Protein AF-X1KG49-F1 (afdb_monomer_lite)

pLDDT: mean 86.68, std 8.54, range [55.97, 97.0]

Organism: NCBI:txid412755

Secondary structure (DSSP, 8-state):
--HHHHHHHHHGGGHHHHT--HHHHHHHHHS---HHHHHHHHHHHHHHHHHHTT-GGGHHHHHHHHHHHHHTTTT-TT---HHHHHHHHHHHHHHHIIIIITTT---THHHHHHHHHHHHTTTTHHHHHHHHHTHHHHHHHHHHHHHTT--TTTSPPP------TTTTB-TTS-BHHHHHHHHHHT-

Sequence (187 aa):
MDINKTLLRKTEGYLYKYGLDQVKIKDFLTNSIPFLKRQKKAINIIDKIMKKHRKSEILPFLAELARVEHGIRELEPWVRDHVVHALLSFLLGIYIKEKFLSYKYNTYNYIFQWKIAGLLHDVGYPIEISKDISKPFTRKINEIKKNLGFSSKDIPDIYCRIIIPALYSLTNNINSFDLIQKRLDEW

Foldseek 3Di:
DQPLVVLLVLLVVPQVVLQADSVLSCCLSPDDDPPVVSLVSLLVRLCSSCVVVVNNVCSVLSVVLQVLLVVCCVVPVPRDNVSNVLSVQLSVVSNCCVPPPCVPDVDSVVSVVSSCCSRCVCSCVVVVVVQVVCVVVLVVVVVVCVVVVDDCVRPNRDGDDDDDPCPLQDPVRHGVVVVVVVVVVVD

Structure (mmCIF, N/CA/C/O backbone):
data_AF-X1KG49-F1
#
_entry.id   AF-X1KG49-F1
#
loop_
_atom_site.group_PDB
_atom_site.id
_atom_site.type_symbol
_atom_site.label_atom_id
_atom_site.label_alt_id
_atom_site.label_comp_id
_atom_site.label_asym_id
_atom_site.label_entity_id
_atom_site.label_seq_id
_atom_site.pdbx_PDB_ins_code
_atom_site.Cartn_x
_atom_site.Cartn_y
_atom_site.Cartn_z
_atom_site.occupancy
_atom_site.B_iso_or_equiv
_atom_site.auth_seq_id
_atom_site.auth_comp_id
_atom_site.auth_asym_id
_atom_site.auth_atom_id
_atom_site.pdbx_PDB_model_num
ATOM 1 N N . MET A 1 1 ? 13.747 5.508 22.227 1.00 67.56 1 MET A N 1
ATOM 2 C CA . MET A 1 1 ? 12.270 5.590 22.310 1.00 67.56 1 MET A CA 1
ATOM 3 C C . MET A 1 1 ? 11.690 4.635 21.280 1.00 67.56 1 MET A C 1
ATOM 5 O O . MET A 1 1 ? 12.110 4.695 20.136 1.00 67.56 1 MET A O 1
ATOM 9 N N . ASP A 1 2 ? 10.793 3.734 21.675 1.00 88.94 2 ASP A N 1
ATOM 10 C CA . ASP A 1 2 ? 10.176 2.762 20.760 1.00 88.94 2 ASP A CA 1
ATOM 11 C C . ASP A 1 2 ? 8.923 3.386 20.122 1.00 88.94 2 ASP A C 1
ATOM 13 O O . ASP A 1 2 ? 7.956 3.727 20.820 1.00 88.94 2 ASP A O 1
ATOM 17 N N . ILE A 1 3 ? 8.963 3.588 18.802 1.00 88.38 3 ILE A N 1
ATOM 18 C CA . ILE A 1 3 ? 7.879 4.230 18.051 1.00 88.38 3 ILE A CA 1
ATOM 19 C C . ILE A 1 3 ? 6.589 3.403 18.087 1.00 88.38 3 ILE A C 1
ATOM 21 O O . ILE A 1 3 ? 5.513 3.974 18.245 1.00 88.38 3 ILE A O 1
ATOM 25 N N . ASN A 1 4 ? 6.680 2.072 18.055 1.00 89.44 4 ASN A N 1
ATOM 26 C CA . ASN A 1 4 ? 5.516 1.188 18.057 1.00 89.44 4 ASN A CA 1
ATOM 27 C C . ASN A 1 4 ? 4.806 1.227 19.411 1.00 89.44 4 ASN A C 1
ATOM 29 O O . ASN A 1 4 ? 3.583 1.365 19.471 1.00 89.44 4 ASN A O 1
ATOM 33 N N . LYS A 1 5 ? 5.570 1.196 20.512 1.00 91.56 5 LYS A N 1
ATOM 34 C CA . LYS A 1 5 ? 5.015 1.380 21.867 1.00 91.56 5 LYS A CA 1
ATOM 35 C C . LYS A 1 5 ? 4.387 2.761 22.040 1.00 91.56 5 LYS A C 1
ATOM 37 O O . LYS A 1 5 ? 3.346 2.895 22.684 1.00 91.56 5 LYS A O 1
ATOM 42 N N . THR A 1 6 ? 5.009 3.788 21.463 1.00 91.62 6 THR A N 1
ATOM 43 C CA . THR A 1 6 ? 4.495 5.162 21.517 1.00 91.62 6 THR A CA 1
ATOM 44 C C . THR A 1 6 ? 3.174 5.285 20.765 1.00 91.62 6 THR A C 1
ATOM 46 O O . THR A 1 6 ? 2.211 5.794 21.341 1.00 91.62 6 THR A O 1
ATOM 49 N N . LEU A 1 7 ? 3.107 4.768 19.534 1.00 90.81 7 LEU A N 1
ATOM 50 C CA . LEU A 1 7 ? 1.887 4.729 18.731 1.00 90.81 7 LEU A CA 1
ATOM 51 C C . LEU A 1 7 ? 0.779 3.972 19.449 1.00 90.81 7 LEU A C 1
ATOM 53 O O . LEU A 1 7 ? -0.306 4.526 19.606 1.00 90.81 7 LEU A O 1
ATOM 57 N N . LEU A 1 8 ? 1.055 2.766 19.955 1.00 92.50 8 LEU A N 1
ATOM 58 C CA . LEU A 1 8 ? 0.065 1.967 20.675 1.00 92.50 8 LEU A CA 1
ATOM 59 C C . LEU A 1 8 ? -0.525 2.756 21.849 1.00 92.50 8 LEU A C 1
ATOM 61 O O . LEU A 1 8 ? -1.718 3.039 21.857 1.00 92.50 8 LEU A O 1
ATOM 65 N N . ARG A 1 9 ? 0.319 3.214 22.781 1.00 93.31 9 ARG A N 1
ATOM 66 C CA . ARG A 1 9 ? -0.118 3.955 23.977 1.00 93.31 9 ARG A CA 1
ATOM 67 C C . ARG A 1 9 ? -0.908 5.219 23.635 1.00 93.31 9 ARG A C 1
ATOM 69 O O . ARG A 1 9 ? -1.820 5.598 24.360 1.00 93.31 9 ARG A O 1
ATOM 76 N N . LYS A 1 10 ? -0.528 5.930 22.569 1.00 93.12 10 LYS A N 1
ATOM 77 C CA . LYS A 1 10 ? -1.156 7.210 22.212 1.00 93.12 10 LYS A CA 1
ATOM 78 C C . LYS A 1 10 ? -2.406 7.056 21.343 1.00 93.12 10 LYS A C 1
ATOM 80 O O . LYS A 1 10 ? -3.158 8.026 21.254 1.00 93.12 10 LYS A O 1
ATOM 85 N N . THR A 1 11 ? -2.624 5.889 20.731 1.00 92.69 11 THR A N 1
ATOM 86 C CA . THR A 1 11 ? -3.776 5.619 19.850 1.00 92.69 11 THR A CA 1
ATOM 87 C C . THR A 1 11 ? -4.804 4.655 20.429 1.00 92.69 11 THR A C 1
ATOM 89 O O . THR A 1 11 ? -5.912 4.596 19.904 1.00 92.69 11 THR A O 1
ATOM 92 N N . GLU A 1 12 ? -4.475 3.951 21.516 1.00 93.19 12 GLU A N 1
ATOM 93 C CA . GLU A 1 12 ? -5.268 2.869 22.114 1.00 93.19 12 GLU A CA 1
ATOM 94 C C . GLU A 1 12 ? -6.759 3.205 22.266 1.00 93.19 12 GLU A C 1
ATOM 96 O O . GLU A 1 12 ? -7.608 2.494 21.729 1.00 93.19 12 GLU A O 1
ATOM 101 N N . GLY A 1 13 ? -7.077 4.349 22.883 1.00 92.50 13 GLY A N 1
ATOM 102 C CA . GLY A 1 13 ? -8.460 4.800 23.095 1.00 92.50 13 GLY A CA 1
ATOM 103 C C . GLY A 1 13 ? -9.234 5.166 21.821 1.00 92.50 13 GLY A C 1
ATOM 104 O O . GLY A 1 13 ? -10.448 5.342 21.869 1.00 92.50 13 GLY A O 1
ATOM 105 N N . TYR A 1 14 ? -8.565 5.266 20.670 1.00 92.19 14 TYR A N 1
ATOM 106 C CA . TYR A 1 14 ? -9.189 5.616 19.393 1.00 92.19 14 TYR A CA 1
ATOM 107 C C . TYR A 1 14 ? -9.350 4.416 18.456 1.00 92.19 14 TYR A C 1
ATOM 109 O O . TYR A 1 14 ? -10.151 4.489 17.526 1.00 92.19 14 TYR A O 1
ATOM 117 N N . LEU A 1 15 ? -8.646 3.301 18.680 1.00 93.38 15 LEU A N 1
ATOM 118 C CA . LEU A 1 15 ? -8.614 2.152 17.760 1.00 93.38 15 LEU A CA 1
ATOM 119 C C . LEU A 1 15 ? -10.021 1.644 17.393 1.00 93.38 15 LEU A C 1
ATOM 121 O O . LEU A 1 15 ? -10.323 1.437 16.213 1.00 93.38 15 LEU A O 1
ATOM 125 N N . TYR A 1 16 ? -10.925 1.558 18.371 1.00 92.00 16 TYR A N 1
ATOM 126 C CA . TYR A 1 16 ? -12.305 1.113 18.159 1.00 92.00 16 TYR A CA 1
ATOM 127 C C . TYR A 1 16 ? -13.076 1.977 17.139 1.00 92.00 16 TYR A C 1
ATOM 129 O O . TYR A 1 16 ? -13.762 1.445 16.258 1.00 92.00 16 TYR A O 1
ATOM 137 N N . LYS A 1 17 ? -12.901 3.307 17.182 1.00 89.31 17 LYS A N 1
ATOM 138 C CA . LYS A 1 17 ? -13.495 4.276 16.234 1.00 89.31 17 LYS A CA 1
ATOM 139 C C . LYS A 1 17 ? -13.035 4.009 14.796 1.00 89.31 17 LYS A C 1
ATOM 141 O O . LYS A 1 17 ? -13.791 4.164 13.829 1.00 89.31 17 LYS A O 1
ATOM 146 N N . TYR A 1 18 ? -11.810 3.515 14.643 1.00 90.50 18 TYR A N 1
ATOM 147 C CA . TYR A 1 18 ? -11.258 3.113 13.353 1.00 90.50 18 TYR A CA 1
ATOM 148 C C . TYR A 1 18 ? -11.623 1.679 12.946 1.00 90.50 18 TYR A C 1
ATOM 150 O O . TYR A 1 18 ? -11.375 1.291 11.809 1.00 90.50 18 TYR A O 1
ATOM 158 N N . GLY A 1 19 ? -12.345 0.934 13.787 1.00 90.62 19 GLY A N 1
ATOM 159 C CA . GLY A 1 19 ? -12.704 -0.462 13.530 1.00 90.62 19 GLY A CA 1
ATOM 160 C C . GLY A 1 19 ? -11.548 -1.429 13.776 1.00 90.62 19 GLY A C 1
ATOM 161 O O . GLY A 1 19 ? -11.552 -2.526 13.226 1.00 90.62 19 GLY A O 1
ATOM 162 N N . LEU A 1 20 ? -10.565 -1.011 14.573 1.00 94.06 20 LEU A N 1
ATOM 163 C CA . LEU A 1 20 ? -9.407 -1.808 14.937 1.00 94.06 20 LEU A CA 1
ATOM 164 C C . LEU A 1 20 ? -9.641 -2.530 16.264 1.00 94.06 20 LEU A C 1
ATOM 166 O O . LEU A 1 20 ? -10.163 -1.960 17.220 1.00 94.06 20 LEU A O 1
ATOM 170 N N . ASP A 1 21 ? -9.204 -3.783 16.311 1.00 94.06 21 ASP A N 1
ATOM 171 C CA . ASP A 1 21 ? -9.152 -4.593 17.523 1.00 94.06 21 ASP A CA 1
ATOM 172 C C . ASP A 1 21 ? -7.846 -4.296 18.272 1.00 94.06 21 ASP A C 1
ATOM 174 O O . ASP A 1 21 ? -6.750 -4.494 17.742 1.00 94.06 21 ASP A O 1
ATOM 178 N N . GLN A 1 22 ? -7.969 -3.796 19.499 1.00 94.00 22 GLN A N 1
ATOM 179 C CA . GLN A 1 22 ? -6.840 -3.345 20.310 1.00 94.00 22 GLN A CA 1
ATOM 180 C C . GLN A 1 22 ? -5.840 -4.466 20.612 1.00 94.00 22 GLN A C 1
ATOM 182 O O . GLN A 1 22 ? -4.632 -4.240 20.540 1.00 94.00 22 GLN A O 1
ATOM 187 N N . VAL A 1 23 ? -6.322 -5.678 20.901 1.00 93.69 23 VAL A N 1
ATOM 188 C CA . VAL A 1 23 ? -5.464 -6.830 21.211 1.00 93.69 23 VAL A CA 1
ATOM 189 C C . VAL A 1 23 ? -4.653 -7.213 19.978 1.00 93.69 23 VAL A C 1
ATOM 191 O O . VAL A 1 23 ? -3.440 -7.399 20.071 1.00 93.69 23 VAL A O 1
ATOM 194 N N . LYS A 1 24 ? -5.296 -7.251 18.806 1.00 94.25 24 LYS A N 1
ATOM 195 C CA . LYS A 1 24 ? -4.625 -7.545 17.534 1.00 94.25 24 LYS A CA 1
ATOM 196 C C . LYS A 1 24 ? -3.597 -6.486 17.148 1.00 94.25 24 LYS A C 1
ATOM 198 O O . LYS A 1 24 ? -2.523 -6.844 16.676 1.00 94.25 24 LYS A O 1
ATOM 203 N N . ILE A 1 25 ? -3.903 -5.200 17.335 1.00 95.12 25 ILE A N 1
ATOM 204 C CA . ILE A 1 25 ? -2.953 -4.116 17.040 1.00 95.12 25 ILE A CA 1
ATOM 205 C C . ILE A 1 25 ? -1.767 -4.148 17.998 1.00 95.12 25 ILE A C 1
ATOM 207 O O . ILE A 1 25 ? -0.629 -4.009 17.553 1.00 95.12 25 ILE A O 1
ATOM 211 N N . LYS A 1 26 ? -2.007 -4.383 19.291 1.00 94.38 26 LYS A N 1
ATOM 212 C CA . LYS A 1 26 ? -0.938 -4.562 20.275 1.00 94.38 26 LYS A CA 1
ATOM 213 C C . LYS A 1 26 ? -0.011 -5.703 19.865 1.00 94.38 26 LYS A C 1
ATOM 215 O O . LYS A 1 26 ? 1.179 -5.471 19.693 1.00 94.38 26 LYS A O 1
ATOM 220 N N . ASP A 1 27 ? -0.567 -6.887 19.623 1.00 93.25 27 ASP A N 1
ATOM 221 C CA . ASP A 1 27 ? 0.180 -8.060 19.157 1.00 93.25 27 ASP A CA 1
ATOM 222 C C . ASP A 1 27 ? 0.956 -7.784 17.854 1.00 93.25 27 ASP A C 1
ATOM 224 O O . ASP A 1 27 ? 2.122 -8.154 17.745 1.00 93.25 27 ASP A O 1
ATOM 228 N N . PHE A 1 28 ? 0.362 -7.074 16.891 1.00 94.38 28 PHE A N 1
ATOM 229 C CA . PHE A 1 28 ? 1.029 -6.696 15.641 1.00 94.38 28 PHE A CA 1
ATOM 230 C C . PHE A 1 28 ? 2.210 -5.726 15.834 1.00 94.38 28 PHE A C 1
ATOM 232 O O . PHE A 1 28 ? 3.205 -5.827 15.116 1.00 94.38 28 PHE A O 1
ATOM 239 N N . LEU A 1 29 ? 2.100 -4.776 16.769 1.00 92.62 29 LEU A N 1
ATOM 240 C CA . LEU A 1 29 ? 3.097 -3.723 16.990 1.00 92.62 29 LEU A CA 1
ATOM 241 C C . LEU A 1 29 ? 4.242 -4.144 17.917 1.00 92.62 29 LEU A C 1
ATOM 243 O O . LEU A 1 29 ? 5.357 -3.644 17.757 1.00 92.62 29 LEU A O 1
ATOM 247 N N . THR A 1 30 ? 3.976 -5.006 18.902 1.00 90.25 30 THR A N 1
ATOM 248 C CA . THR A 1 30 ? 4.946 -5.313 19.966 1.00 90.25 30 THR A CA 1
ATOM 249 C C . THR A 1 30 ? 5.676 -6.633 19.783 1.00 90.25 30 THR A C 1
ATOM 251 O O . THR A 1 30 ? 6.753 -6.795 20.352 1.00 90.25 30 THR A O 1
ATOM 254 N N . ASN A 1 31 ? 5.119 -7.578 19.024 1.00 89.19 31 ASN A N 1
ATOM 255 C CA . ASN A 1 31 ? 5.723 -8.897 18.882 1.00 89.19 31 ASN A CA 1
ATOM 256 C C . ASN A 1 31 ? 6.636 -8.954 17.657 1.00 89.19 31 ASN A C 1
ATOM 258 O O . ASN A 1 31 ? 6.261 -8.550 16.555 1.00 89.19 31 ASN A O 1
ATOM 262 N N . SER A 1 32 ? 7.832 -9.515 17.844 1.00 85.81 32 SER A N 1
ATOM 263 C CA . SER A 1 32 ? 8.697 -9.887 16.726 1.00 85.81 32 SER A CA 1
ATOM 264 C C . SER A 1 32 ? 8.084 -11.096 16.024 1.00 85.81 32 SER A C 1
ATOM 266 O O . SER A 1 32 ? 7.972 -12.179 16.597 1.00 85.81 32 SER A O 1
ATOM 268 N N . ILE A 1 33 ? 7.603 -10.893 14.800 1.00 87.56 33 ILE A N 1
ATOM 269 C CA . ILE A 1 33 ? 6.886 -11.899 14.018 1.00 87.56 33 ILE A CA 1
ATOM 270 C C . ILE A 1 33 ? 7.609 -12.049 12.674 1.00 87.56 33 ILE A C 1
ATOM 272 O O . ILE A 1 33 ? 7.947 -11.030 12.066 1.00 87.56 33 ILE A O 1
ATOM 276 N N . PRO A 1 34 ? 7.813 -13.282 12.168 1.00 89.50 34 PRO A N 1
ATOM 277 C CA . PRO A 1 34 ? 8.370 -13.497 10.837 1.00 89.50 34 PRO A CA 1
ATOM 278 C C . PRO A 1 34 ? 7.592 -12.743 9.756 1.00 89.50 34 PRO A C 1
ATOM 280 O O . PRO A 1 34 ? 6.364 -12.672 9.818 1.00 89.50 34 PRO A O 1
ATOM 283 N N . PHE A 1 35 ? 8.302 -12.257 8.739 1.00 85.38 35 PHE A N 1
ATOM 284 C CA . PHE A 1 35 ? 7.771 -11.429 7.649 1.00 85.38 35 PHE A CA 1
ATOM 285 C C 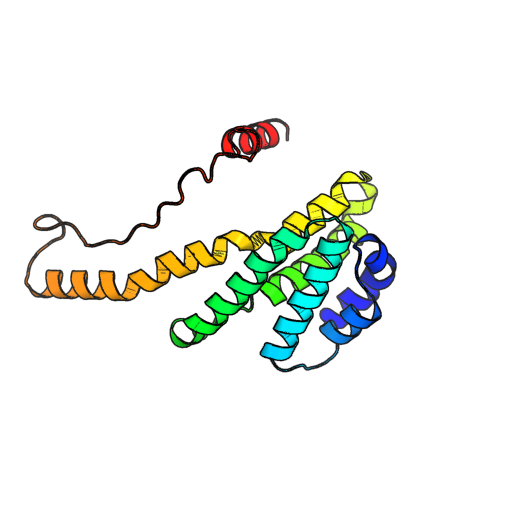. PHE A 1 35 ? 6.409 -11.905 7.113 1.00 85.38 35 PHE A C 1
ATOM 287 O O . PHE A 1 35 ? 5.413 -11.201 7.248 1.00 85.38 35 PHE A O 1
ATOM 294 N N . LEU A 1 36 ? 6.322 -13.150 6.629 1.00 86.50 36 LEU A N 1
ATOM 295 C CA . LEU A 1 36 ? 5.090 -13.708 6.047 1.00 86.50 36 LEU A CA 1
ATOM 296 C C . LEU A 1 36 ? 3.921 -13.746 7.042 1.00 86.50 36 LEU A C 1
ATOM 298 O O . LEU A 1 36 ? 2.769 -13.482 6.697 1.00 86.50 36 LEU A O 1
ATOM 302 N N . LYS A 1 37 ? 4.210 -14.056 8.312 1.00 91.31 37 LYS A N 1
ATOM 303 C CA . LYS A 1 37 ? 3.196 -14.047 9.372 1.00 91.31 37 LYS A CA 1
ATOM 304 C C . LYS A 1 37 ? 2.738 -12.617 9.673 1.00 91.31 37 LYS A C 1
ATOM 306 O O . LYS A 1 37 ? 1.557 -12.416 9.952 1.00 91.31 37 LYS A O 1
ATOM 311 N N . ARG A 1 38 ? 3.639 -11.632 9.604 1.00 91.25 38 ARG A N 1
ATOM 312 C CA . ARG A 1 38 ? 3.326 -10.213 9.806 1.00 91.25 38 ARG A CA 1
ATOM 313 C C . ARG A 1 38 ? 2.458 -9.664 8.674 1.00 91.25 38 ARG A C 1
ATOM 315 O O . ARG A 1 38 ? 1.422 -9.072 8.969 1.00 91.25 38 ARG A O 1
ATOM 322 N N . GLN A 1 39 ? 2.805 -9.955 7.422 1.00 90.69 39 GLN A N 1
ATOM 323 C CA . GLN A 1 39 ? 2.010 -9.593 6.248 1.00 90.69 39 GLN A CA 1
ATOM 324 C C . GLN A 1 39 ? 0.598 -10.193 6.323 1.00 90.69 39 GLN A C 1
ATOM 326 O O . GLN A 1 39 ? -0.398 -9.477 6.236 1.00 90.69 39 GLN A O 1
ATOM 331 N N . LYS A 1 40 ? 0.483 -11.495 6.628 1.00 91.19 40 LYS A N 1
ATOM 332 C CA . LYS A 1 40 ? -0.818 -12.164 6.809 1.00 91.19 40 LYS A CA 1
ATOM 333 C C . LYS A 1 40 ? -1.656 -11.534 7.928 1.00 91.19 40 LYS A C 1
ATOM 335 O O . LYS A 1 40 ? -2.876 -11.414 7.790 1.00 91.19 40 LYS A O 1
ATOM 340 N N . LYS A 1 41 ? -1.028 -11.121 9.038 1.00 93.94 41 LYS A N 1
ATOM 341 C CA . LYS A 1 41 ? -1.720 -10.383 10.109 1.00 93.94 41 LYS A CA 1
ATOM 342 C C . LYS A 1 41 ? -2.200 -9.013 9.629 1.00 93.94 41 LYS A C 1
ATOM 344 O O . LYS A 1 41 ? -3.343 -8.671 9.925 1.00 93.94 41 LYS A O 1
ATOM 349 N N . ALA A 1 42 ? -1.385 -8.272 8.876 1.00 93.12 42 ALA A N 1
ATOM 350 C CA . ALA A 1 42 ? -1.780 -6.983 8.311 1.00 93.12 42 ALA A CA 1
ATOM 351 C C . ALA A 1 42 ? -2.996 -7.129 7.383 1.00 93.12 42 ALA A C 1
ATOM 353 O O . ALA A 1 42 ? -4.005 -6.462 7.604 1.00 93.12 42 ALA A O 1
ATOM 354 N N . ILE A 1 43 ? -2.967 -8.091 6.453 1.00 91.94 43 ILE A N 1
ATOM 355 C CA . ILE A 1 43 ? -4.104 -8.412 5.573 1.00 91.94 43 ILE A CA 1
ATOM 356 C C . ILE A 1 43 ? -5.363 -8.734 6.393 1.00 91.94 43 ILE A C 1
ATOM 358 O O . ILE A 1 43 ? -6.429 -8.195 6.112 1.00 91.94 43 ILE A O 1
ATOM 362 N N . ASN A 1 44 ? -5.262 -9.561 7.446 1.00 93.38 44 ASN A N 1
ATOM 363 C CA . ASN A 1 44 ? -6.414 -9.898 8.299 1.00 93.38 44 ASN A CA 1
ATOM 364 C C . ASN A 1 44 ? -7.002 -8.674 9.019 1.00 93.38 44 ASN A C 1
ATOM 366 O O . ASN A 1 44 ? -8.218 -8.570 9.174 1.00 93.38 44 ASN A O 1
ATOM 37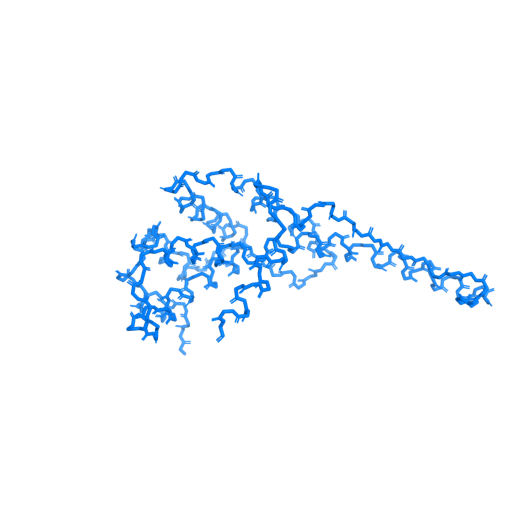0 N N . ILE A 1 45 ? -6.145 -7.770 9.496 1.00 94.31 45 ILE A N 1
ATOM 371 C CA . ILE A 1 45 ? -6.579 -6.534 10.151 1.00 94.31 45 ILE A CA 1
ATOM 372 C C . ILE A 1 45 ? -7.322 -5.656 9.142 1.00 94.31 45 ILE A C 1
ATOM 374 O O . ILE A 1 45 ? -8.428 -5.206 9.440 1.00 94.31 45 ILE A O 1
ATOM 378 N N . ILE A 1 46 ? -6.765 -5.471 7.944 1.00 92.00 46 ILE A N 1
ATOM 379 C CA . ILE A 1 46 ? -7.383 -4.658 6.893 1.00 92.00 46 ILE A CA 1
ATOM 380 C C . ILE A 1 46 ? -8.714 -5.264 6.431 1.00 92.00 46 ILE A C 1
ATOM 382 O O . ILE A 1 46 ? -9.710 -4.547 6.357 1.00 92.00 46 ILE A O 1
ATOM 386 N N . ASP A 1 47 ? -8.775 -6.581 6.225 1.00 90.69 47 ASP A N 1
ATOM 387 C CA . ASP A 1 47 ? -10.007 -7.308 5.891 1.00 90.69 47 ASP A CA 1
ATOM 388 C C . ASP A 1 47 ? -11.129 -7.014 6.894 1.00 90.69 47 ASP A C 1
ATOM 390 O O . ASP A 1 47 ? -12.242 -6.648 6.520 1.00 90.69 47 ASP A O 1
ATOM 394 N N . LYS A 1 48 ? -10.830 -7.100 8.194 1.00 92.12 48 LYS A N 1
ATOM 395 C CA . LYS A 1 48 ? -11.817 -6.814 9.243 1.00 92.12 48 LYS A CA 1
ATOM 396 C C . LYS A 1 48 ? -12.320 -5.374 9.200 1.00 92.12 48 LYS A C 1
ATOM 398 O O . LYS A 1 48 ? -13.518 -5.153 9.387 1.00 92.12 48 LYS A O 1
ATOM 403 N N . ILE A 1 49 ? -11.433 -4.410 8.942 1.00 91.25 49 ILE A N 1
ATOM 404 C CA . ILE A 1 49 ? -11.822 -3.006 8.770 1.00 91.25 49 ILE A CA 1
ATOM 405 C C . ILE A 1 49 ? -12.772 -2.888 7.576 1.00 91.25 49 ILE A C 1
ATOM 407 O O . ILE A 1 49 ? -13.853 -2.323 7.724 1.00 91.25 49 ILE A O 1
ATOM 411 N N . MET A 1 50 ? -12.409 -3.454 6.423 1.00 89.38 50 MET A N 1
ATOM 412 C CA . MET A 1 50 ? -13.189 -3.341 5.187 1.00 89.38 50 MET A CA 1
ATOM 413 C C . MET A 1 50 ? -14.542 -4.052 5.271 1.00 89.38 50 MET A C 1
ATOM 415 O O . MET A 1 50 ? -15.560 -3.478 4.883 1.00 89.38 50 MET A O 1
ATOM 419 N N . LYS A 1 51 ? -14.599 -5.252 5.859 1.00 89.50 51 LYS A N 1
ATOM 420 C CA . LYS A 1 51 ? -15.852 -5.989 6.102 1.00 89.50 51 LYS A CA 1
ATOM 421 C C . LYS A 1 51 ? -16.845 -5.188 6.934 1.00 89.50 51 LYS A C 1
ATOM 423 O O . LYS A 1 51 ? -18.026 -5.155 6.598 1.00 89.50 51 LYS A O 1
ATOM 428 N N . LYS A 1 52 ? -16.376 -4.475 7.966 1.00 88.31 52 LYS A N 1
ATOM 429 C CA . LYS A 1 52 ? -17.233 -3.606 8.792 1.00 88.31 52 LYS A CA 1
ATOM 430 C C . LYS A 1 52 ? -17.912 -2.496 7.975 1.00 88.31 52 LYS A C 1
ATOM 432 O O . LYS A 1 52 ? -18.988 -2.050 8.356 1.00 88.31 52 LYS A O 1
ATOM 437 N N . HIS A 1 53 ? -17.318 -2.085 6.852 1.00 84.75 53 HIS A N 1
ATOM 438 C CA . HIS A 1 53 ? -17.860 -1.064 5.943 1.00 84.75 53 HIS A CA 1
ATOM 439 C C . HIS A 1 53 ? -18.473 -1.637 4.662 1.00 84.75 53 HIS A C 1
ATOM 441 O O . HIS A 1 53 ? -18.767 -0.870 3.750 1.00 84.75 53 HIS A O 1
ATOM 447 N N . ARG A 1 54 ? -18.677 -2.962 4.577 1.00 87.81 54 ARG A N 1
ATOM 448 C CA . ARG A 1 54 ? -19.172 -3.644 3.365 1.00 87.81 54 ARG A CA 1
ATOM 449 C C . ARG A 1 54 ? -18.300 -3.352 2.132 1.00 87.81 54 ARG A C 1
ATOM 451 O O . ARG A 1 54 ? -18.825 -3.092 1.058 1.00 87.81 54 ARG A O 1
ATOM 458 N N . LYS A 1 55 ? -16.976 -3.347 2.334 1.00 86.62 55 LYS A N 1
ATOM 459 C CA . LYS A 1 55 ? -15.938 -3.123 1.309 1.00 86.62 55 LYS A CA 1
ATOM 460 C C . LYS A 1 55 ? -15.011 -4.324 1.120 1.00 86.62 55 LYS A C 1
ATOM 462 O O . LYS A 1 55 ? -13.832 -4.180 0.803 1.00 86.62 55 LYS A O 1
ATOM 467 N N . SER A 1 56 ? -15.517 -5.527 1.380 1.00 86.06 56 SER A N 1
ATOM 468 C CA . SER A 1 56 ? -14.746 -6.772 1.278 1.00 86.06 56 SER A CA 1
ATOM 469 C C . SER A 1 56 ? -14.197 -7.037 -0.126 1.00 86.06 56 SER A C 1
ATOM 471 O O . SER A 1 56 ? -13.189 -7.722 -0.258 1.00 86.06 56 SER A O 1
ATOM 473 N N . GLU A 1 57 ? -14.810 -6.461 -1.159 1.00 85.81 57 GLU A N 1
ATOM 474 C CA . GLU A 1 57 ? -14.368 -6.521 -2.554 1.00 85.81 57 GLU A CA 1
ATOM 475 C C . GLU A 1 57 ? -12.987 -5.892 -2.802 1.00 85.81 57 GLU A C 1
ATOM 477 O O . GLU A 1 57 ? -12.369 -6.163 -3.825 1.00 85.81 57 GLU A O 1
ATOM 482 N N . ILE A 1 58 ? -12.472 -5.090 -1.864 1.00 81.75 58 ILE A N 1
ATOM 483 C CA . ILE A 1 58 ? -11.130 -4.495 -1.942 1.00 81.75 58 ILE A CA 1
ATOM 484 C C . ILE A 1 58 ? -10.045 -5.505 -1.533 1.00 81.75 58 ILE A C 1
ATOM 486 O O . ILE A 1 58 ? -8.898 -5.408 -1.967 1.00 81.75 58 ILE A O 1
ATOM 490 N N . LEU A 1 59 ? -10.385 -6.504 -0.712 1.00 80.50 59 LEU A N 1
ATOM 491 C CA . LEU A 1 59 ? -9.410 -7.447 -0.163 1.00 80.50 59 LEU A CA 1
ATOM 492 C C . LEU A 1 59 ? -8.613 -8.227 -1.225 1.00 80.50 59 LEU A C 1
ATOM 494 O O . LEU A 1 59 ? -7.401 -8.356 -1.037 1.00 80.50 59 LEU A O 1
ATOM 498 N N . PRO A 1 60 ? -9.222 -8.730 -2.320 1.00 84.06 60 PRO A N 1
ATOM 499 C CA . PRO A 1 60 ? -8.479 -9.412 -3.375 1.00 84.06 60 PRO A CA 1
ATOM 500 C C . PRO A 1 60 ? -7.330 -8.569 -3.935 1.00 84.06 60 PRO A C 1
ATOM 502 O O . PRO A 1 60 ? -6.255 -9.109 -4.163 1.00 84.06 60 PRO A O 1
ATOM 505 N N . PHE A 1 61 ? -7.503 -7.248 -4.059 1.00 80.62 61 PHE A N 1
ATOM 506 C CA . PHE A 1 61 ? -6.445 -6.353 -4.540 1.00 80.62 61 PHE A CA 1
ATOM 507 C C . PHE A 1 61 ? -5.255 -6.278 -3.578 1.00 80.62 61 PHE A C 1
ATOM 509 O O . PHE A 1 61 ? -4.109 -6.297 -4.011 1.00 80.62 61 PHE A O 1
ATOM 516 N N . LEU A 1 62 ? -5.506 -6.238 -2.267 1.00 80.88 62 LEU A N 1
ATOM 517 C CA . LEU A 1 62 ? -4.439 -6.219 -1.259 1.00 80.88 62 LEU A CA 1
ATOM 518 C C . LEU A 1 62 ? -3.704 -7.558 -1.160 1.00 80.88 62 LEU A C 1
ATOM 520 O O . LEU A 1 62 ? -2.491 -7.589 -0.963 1.00 80.88 62 LEU A O 1
ATOM 524 N N . ALA A 1 63 ? -4.438 -8.664 -1.288 1.00 81.56 63 ALA A N 1
ATOM 525 C CA . ALA A 1 63 ? -3.842 -9.993 -1.350 1.00 81.56 63 ALA A CA 1
ATOM 526 C C . ALA A 1 63 ? -2.979 -10.153 -2.610 1.00 81.56 63 ALA A C 1
ATOM 528 O O . ALA A 1 63 ? -1.894 -10.727 -2.541 1.00 81.56 63 ALA A O 1
ATOM 529 N N . GLU A 1 64 ? -3.437 -9.603 -3.734 1.00 83.00 64 GLU A N 1
ATOM 530 C CA . GLU A 1 64 ? -2.699 -9.608 -4.991 1.00 83.00 64 GLU A CA 1
ATOM 531 C C . GLU A 1 64 ? -1.432 -8.751 -4.912 1.00 83.00 64 GLU A C 1
ATOM 533 O O . GLU A 1 64 ? -0.368 -9.222 -5.301 1.00 83.00 64 GLU A O 1
ATOM 538 N N . LEU A 1 65 ? -1.502 -7.554 -4.318 1.00 83.25 65 LEU A N 1
ATOM 539 C CA . LEU A 1 65 ? -0.323 -6.729 -4.033 1.00 83.25 65 LEU A CA 1
ATOM 540 C C . LEU A 1 65 ? 0.717 -7.516 -3.221 1.00 83.25 65 LEU A C 1
ATOM 542 O O . LEU A 1 65 ? 1.856 -7.649 -3.659 1.00 83.25 65 LEU A O 1
ATOM 546 N N . ALA A 1 66 ? 0.313 -8.122 -2.099 1.00 83.81 66 ALA A N 1
ATOM 547 C CA . ALA A 1 66 ? 1.209 -8.940 -1.278 1.00 83.81 66 ALA A CA 1
ATOM 548 C C . ALA A 1 66 ? 1.838 -10.111 -2.058 1.00 83.81 66 ALA A C 1
ATOM 550 O O . ALA A 1 66 ? 3.011 -10.438 -1.865 1.00 83.81 66 ALA A O 1
ATOM 551 N N . ARG A 1 67 ? 1.061 -10.751 -2.943 1.00 85.25 67 ARG A N 1
ATOM 552 C CA . ARG A 1 67 ? 1.521 -11.856 -3.794 1.00 85.25 67 ARG A CA 1
ATOM 553 C C . ARG A 1 67 ? 2.552 -11.384 -4.822 1.00 85.25 67 ARG A C 1
ATOM 555 O O . ARG A 1 67 ? 3.576 -12.045 -4.983 1.00 85.25 67 ARG A O 1
ATOM 562 N N . VAL A 1 68 ? 2.289 -10.267 -5.502 1.00 82.06 68 VAL A N 1
ATOM 563 C CA . VAL A 1 68 ? 3.199 -9.673 -6.494 1.00 82.06 68 VAL A CA 1
ATOM 564 C C . VAL A 1 68 ? 4.512 -9.267 -5.830 1.00 82.06 68 VAL A C 1
ATOM 566 O O . VAL A 1 68 ? 5.569 -9.680 -6.297 1.00 82.06 68 VAL A O 1
ATOM 569 N N . GLU A 1 69 ? 4.459 -8.557 -4.701 1.00 79.44 69 GLU A N 1
ATOM 570 C CA . GLU A 1 69 ? 5.646 -8.169 -3.924 1.00 79.44 69 GLU A CA 1
ATOM 571 C C . GLU A 1 69 ? 6.507 -9.363 -3.519 1.00 79.44 69 GLU A C 1
ATOM 573 O O . GLU A 1 69 ? 7.736 -9.315 -3.576 1.00 79.44 69 GLU A O 1
ATOM 578 N N . HIS A 1 70 ? 5.859 -10.454 -3.107 1.00 81.44 70 HIS A N 1
ATOM 579 C CA . HIS A 1 70 ? 6.569 -11.671 -2.758 1.00 81.44 70 HIS A CA 1
ATOM 580 C C . HIS A 1 70 ? 7.301 -12.265 -3.968 1.00 81.44 70 HIS A C 1
ATOM 582 O O . HIS A 1 70 ? 8.460 -12.656 -3.841 1.00 81.44 70 HIS A O 1
ATOM 588 N N . GLY A 1 71 ? 6.647 -12.298 -5.133 1.00 80.81 71 GLY A N 1
ATOM 589 C CA . GLY A 1 71 ? 7.205 -12.861 -6.364 1.00 80.81 71 GLY A CA 1
ATOM 590 C C . GLY A 1 71 ? 8.363 -12.058 -6.962 1.00 80.81 71 GLY A C 1
ATOM 591 O O . GLY A 1 71 ? 9.240 -12.642 -7.588 1.00 80.81 71 GLY A O 1
ATOM 592 N N . ILE A 1 72 ? 8.407 -10.739 -6.753 1.00 77.69 72 ILE A N 1
ATOM 593 C CA . ILE A 1 72 ? 9.468 -9.868 -7.297 1.00 77.69 72 ILE A CA 1
ATOM 594 C C . ILE A 1 72 ? 10.654 -9.671 -6.349 1.00 77.69 72 ILE A C 1
ATOM 596 O O . ILE A 1 72 ? 11.594 -8.952 -6.682 1.00 77.69 72 ILE A O 1
ATOM 600 N N . ARG A 1 73 ? 10.631 -10.272 -5.156 1.00 75.94 73 ARG A N 1
ATOM 601 C CA . ARG A 1 73 ? 11.639 -10.034 -4.112 1.00 75.94 73 ARG A CA 1
ATOM 602 C C . ARG A 1 73 ? 13.073 -10.341 -4.557 1.00 75.94 73 ARG A C 1
ATOM 604 O O . ARG A 1 73 ? 14.014 -9.746 -4.041 1.00 75.94 73 ARG A O 1
ATOM 611 N N . GLU A 1 74 ? 13.238 -11.259 -5.504 1.00 69.62 74 GLU A N 1
ATOM 612 C CA . GLU A 1 74 ? 14.538 -11.589 -6.097 1.00 69.62 74 GLU A CA 1
ATOM 613 C C . GLU A 1 74 ? 15.057 -10.493 -7.040 1.00 69.62 74 GLU A C 1
ATOM 615 O O . GLU A 1 74 ? 16.265 -10.309 -7.161 1.00 69.62 74 GLU A O 1
ATOM 620 N N . LEU A 1 75 ? 14.153 -9.740 -7.675 1.00 67.56 75 LEU A N 1
ATOM 621 C CA . LEU A 1 75 ? 14.485 -8.619 -8.557 1.00 67.56 75 LEU A CA 1
ATOM 622 C C . LEU A 1 75 ? 14.805 -7.351 -7.755 1.00 67.56 75 LEU A C 1
ATOM 624 O O . LEU A 1 75 ? 15.652 -6.558 -8.162 1.00 67.56 75 LEU A O 1
ATOM 628 N N . GLU A 1 76 ? 14.156 -7.180 -6.602 1.00 67.12 76 GLU A N 1
ATOM 629 C CA . GLU A 1 76 ? 14.330 -6.026 -5.723 1.00 67.12 76 GLU A CA 1
ATOM 630 C C . GLU A 1 76 ? 14.538 -6.466 -4.258 1.00 67.12 76 GLU A C 1
ATOM 632 O O . GLU A 1 76 ? 13.597 -6.540 -3.469 1.00 67.12 76 GLU A O 1
ATOM 637 N N . PRO A 1 77 ? 15.782 -6.730 -3.820 1.00 60.09 77 PRO A N 1
ATOM 638 C CA . PRO A 1 77 ? 16.049 -7.228 -2.464 1.00 60.09 77 PRO A CA 1
ATOM 639 C C . PRO A 1 77 ? 15.671 -6.244 -1.338 1.00 60.09 77 PRO A C 1
ATOM 641 O O . PRO A 1 77 ? 15.585 -6.639 -0.174 1.00 60.09 77 PRO A O 1
ATOM 644 N N . TRP A 1 78 ? 15.409 -4.976 -1.673 1.00 64.06 78 TRP A N 1
ATOM 645 C CA . TRP A 1 78 ? 14.973 -3.914 -0.757 1.00 64.06 78 TRP A CA 1
ATOM 646 C C . TRP A 1 78 ? 13.449 -3.822 -0.582 1.00 64.06 78 TRP A C 1
ATOM 648 O O . TRP A 1 78 ? 12.991 -2.870 0.056 1.00 64.06 78 TRP A O 1
ATOM 658 N N . VAL A 1 79 ? 12.667 -4.747 -1.164 1.00 62.41 79 VAL A N 1
ATOM 659 C CA . VAL A 1 79 ? 11.194 -4.676 -1.190 1.00 62.41 79 VAL A CA 1
ATOM 660 C C . VAL A 1 79 ? 10.632 -4.418 0.205 1.00 62.41 79 VAL A C 1
ATOM 662 O O . VAL A 1 79 ? 10.779 -5.210 1.143 1.00 62.41 79 VAL A O 1
ATOM 665 N N . ARG A 1 80 ? 9.971 -3.265 0.319 1.00 68.62 80 ARG A N 1
ATOM 666 C CA . ARG A 1 80 ? 9.131 -2.911 1.457 1.00 68.62 80 ARG A CA 1
ATOM 667 C C . ARG A 1 80 ? 7.853 -3.732 1.342 1.00 68.62 80 ARG A C 1
ATOM 669 O O . ARG A 1 80 ? 7.294 -3.857 0.264 1.00 68.62 80 ARG A O 1
ATOM 676 N N . ASP A 1 81 ? 7.391 -4.281 2.456 1.00 82.75 81 ASP A N 1
ATOM 677 C CA . ASP A 1 81 ? 6.056 -4.876 2.537 1.00 82.75 81 ASP A CA 1
ATOM 678 C C . ASP A 1 81 ? 5.040 -3.732 2.529 1.00 82.75 81 ASP A C 1
ATOM 680 O O . ASP A 1 81 ? 4.822 -3.114 3.579 1.00 82.75 81 ASP A O 1
ATOM 684 N N . HIS A 1 82 ? 4.476 -3.388 1.363 1.00 87.88 82 HIS A N 1
ATOM 685 C CA . HIS A 1 82 ? 3.586 -2.229 1.261 1.00 87.88 82 HIS A CA 1
ATOM 686 C C . HIS A 1 82 ? 2.283 -2.470 2.015 1.00 87.88 82 HIS A C 1
ATOM 688 O O . HIS A 1 82 ? 1.684 -1.522 2.514 1.00 87.88 82 HIS A O 1
ATOM 694 N N . VAL A 1 83 ? 1.869 -3.724 2.218 1.00 89.31 83 VAL A N 1
ATOM 695 C CA . VAL A 1 83 ? 0.685 -4.023 3.033 1.00 89.31 83 VAL A CA 1
ATOM 696 C C . VAL A 1 83 ? 0.941 -3.736 4.516 1.00 89.31 83 VAL A C 1
ATOM 698 O O . VAL A 1 83 ? 0.114 -3.113 5.191 1.00 89.31 83 VAL A O 1
ATOM 701 N N . VAL A 1 84 ? 2.097 -4.144 5.045 1.00 91.50 84 VAL A N 1
ATOM 702 C CA . VAL A 1 84 ? 2.516 -3.788 6.411 1.00 91.50 84 VAL A CA 1
ATOM 703 C C . VAL A 1 84 ? 2.765 -2.288 6.528 1.00 91.50 84 VAL A C 1
ATOM 705 O O . VAL A 1 84 ? 2.352 -1.692 7.525 1.00 91.50 84 VAL A O 1
ATOM 708 N N . HIS A 1 85 ? 3.399 -1.672 5.528 1.00 91.25 85 HIS A N 1
ATOM 709 C CA . HIS A 1 85 ? 3.612 -0.229 5.472 1.00 91.25 85 HIS A CA 1
ATOM 710 C C . HIS A 1 85 ? 2.283 0.526 5.533 1.00 91.25 85 HIS A C 1
ATOM 712 O O . HIS A 1 85 ? 2.117 1.373 6.406 1.00 91.25 85 HIS A O 1
ATOM 718 N N . ALA A 1 86 ? 1.304 0.152 4.707 1.00 91.69 86 ALA A N 1
ATOM 719 C CA . ALA A 1 86 ? -0.019 0.759 4.678 1.00 91.69 86 ALA A CA 1
ATOM 720 C C . ALA A 1 86 ? -0.707 0.713 6.043 1.00 91.69 86 ALA A C 1
ATOM 722 O O . ALA A 1 86 ? -1.223 1.726 6.520 1.00 91.69 86 ALA A O 1
ATOM 723 N N . LEU A 1 87 ? -0.649 -0.430 6.733 1.00 93.62 87 LEU A N 1
ATOM 724 C CA . LEU A 1 87 ? -1.212 -0.543 8.076 1.00 93.62 87 LEU A CA 1
ATOM 725 C C . LEU A 1 87 ? -0.470 0.333 9.103 1.00 93.62 87 LEU A C 1
ATOM 727 O O . LEU A 1 87 ? -1.109 0.959 9.949 1.00 93.62 87 LEU A O 1
ATOM 731 N N . LEU A 1 88 ? 0.862 0.4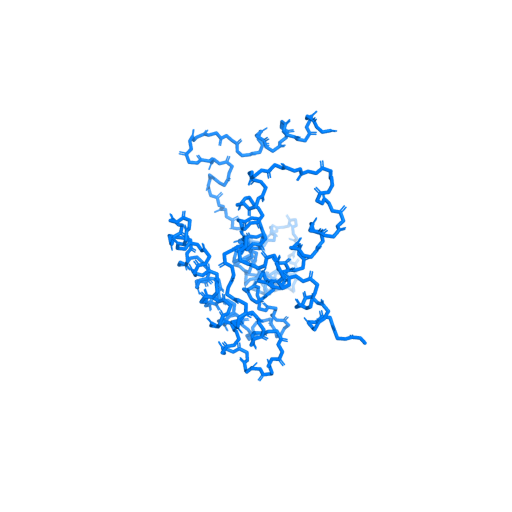01 9.045 1.00 93.69 88 LEU A N 1
ATOM 732 C CA . LEU A 1 88 ? 1.655 1.245 9.948 1.00 93.69 88 LEU A CA 1
ATOM 733 C C . LEU A 1 88 ? 1.407 2.739 9.699 1.00 93.69 88 LEU A C 1
ATOM 735 O O . LEU A 1 88 ? 1.178 3.482 10.654 1.00 93.69 88 LEU A O 1
ATOM 739 N N . SER A 1 89 ? 1.385 3.167 8.437 1.00 93.81 89 SER A N 1
ATOM 740 C CA . SER A 1 89 ? 1.061 4.536 8.020 1.00 93.81 89 SER A CA 1
ATOM 741 C C . SER A 1 89 ? -0.364 4.917 8.428 1.00 93.81 89 SER A C 1
ATOM 743 O O . SER A 1 89 ? -0.594 6.005 8.958 1.00 93.81 89 SER A O 1
ATOM 745 N N . PHE A 1 90 ? -1.318 3.991 8.301 1.00 94.44 90 PHE A N 1
ATOM 746 C CA . PHE A 1 90 ? -2.683 4.174 8.788 1.00 94.44 90 PHE A CA 1
ATOM 747 C C . PHE A 1 90 ? -2.742 4.409 10.308 1.00 94.44 90 PHE A C 1
ATOM 749 O O . PHE A 1 90 ? -3.400 5.352 10.758 1.00 94.44 90 PHE A O 1
ATOM 756 N N . LEU A 1 91 ? -2.028 3.600 11.102 1.00 94.62 91 LEU A N 1
ATOM 757 C CA . LEU A 1 91 ? -1.935 3.759 12.561 1.00 94.62 91 LEU A CA 1
ATOM 758 C C . LEU A 1 91 ? -1.253 5.078 12.957 1.00 94.62 91 LEU A C 1
ATOM 760 O O . LEU A 1 91 ? -1.703 5.757 13.883 1.00 94.62 91 LEU A O 1
ATOM 764 N N . LEU A 1 92 ? -0.198 5.467 12.241 1.00 94.06 92 LEU A N 1
ATOM 765 C CA . LEU A 1 92 ? 0.472 6.749 12.438 1.00 94.06 92 LEU A CA 1
ATOM 766 C C . LEU A 1 92 ? -0.469 7.924 12.150 1.00 94.06 92 LEU A C 1
ATOM 768 O O . LEU A 1 92 ? -0.527 8.866 12.937 1.00 94.06 92 LEU A O 1
ATOM 772 N N . GLY A 1 93 ? -1.256 7.875 11.077 1.00 91.31 93 GLY A N 1
ATOM 773 C CA . GLY A 1 93 ? -2.197 8.955 10.795 1.00 91.31 93 GLY A CA 1
ATOM 774 C C . GLY A 1 93 ? -3.367 9.022 11.779 1.00 91.31 93 GLY A C 1
ATOM 775 O O . GLY A 1 93 ? -3.830 10.122 12.069 1.00 91.31 93 GLY A O 1
ATOM 776 N N . ILE A 1 94 ? -3.776 7.904 12.401 1.00 92.06 94 ILE A N 1
ATOM 777 C CA . ILE A 1 94 ? -4.690 7.949 13.560 1.00 92.06 94 ILE A CA 1
ATOM 778 C C . ILE A 1 94 ? -4.068 8.787 14.682 1.00 92.06 94 ILE A C 1
ATOM 780 O O . ILE A 1 94 ? -4.732 9.670 15.224 1.00 92.06 94 ILE A O 1
ATOM 784 N N . TYR A 1 95 ? -2.796 8.546 15.014 1.00 92.50 95 TYR A N 1
ATOM 785 C CA . TYR A 1 95 ? -2.084 9.337 16.018 1.00 92.50 95 TYR A CA 1
ATOM 786 C C . TYR A 1 95 ? -2.036 10.819 15.641 1.00 92.50 95 TYR A C 1
ATOM 788 O O . TYR A 1 95 ? -2.425 11.662 16.450 1.00 92.50 95 TYR A O 1
ATOM 796 N N . ILE A 1 96 ? -1.609 11.130 14.412 1.00 90.00 96 ILE A N 1
ATOM 797 C CA . ILE A 1 96 ? -1.474 12.512 13.943 1.00 90.00 96 ILE A CA 1
ATOM 798 C C . ILE A 1 96 ? -2.820 13.231 14.022 1.00 90.00 96 ILE A C 1
ATOM 800 O O . ILE A 1 96 ? -2.928 14.314 14.597 1.00 90.00 96 ILE A O 1
ATOM 804 N N . LYS A 1 97 ? -3.868 12.602 13.493 1.00 86.75 97 LYS A N 1
ATOM 805 C CA . LYS A 1 97 ? -5.193 13.199 13.448 1.00 86.75 97 LYS A CA 1
ATOM 806 C C . LYS A 1 97 ? -5.757 13.424 14.846 1.00 86.75 97 LYS A C 1
ATOM 808 O O . LYS A 1 97 ? -6.201 14.526 15.151 1.00 86.75 97 LYS A O 1
ATOM 813 N N . GLU A 1 98 ? -5.738 12.411 15.708 1.00 87.56 98 GLU A N 1
ATOM 814 C CA . GLU A 1 98 ? -6.368 12.523 17.027 1.00 87.56 98 GLU A CA 1
ATOM 815 C C . GLU A 1 98 ? -5.584 13.455 17.970 1.00 87.56 98 GLU A C 1
ATOM 817 O O . GLU A 1 98 ? -6.195 14.063 18.849 1.00 87.56 98 GLU A O 1
ATOM 822 N N . LYS A 1 99 ? -4.265 13.626 17.778 1.00 86.88 99 LYS A N 1
ATOM 823 C CA . LYS A 1 99 ? -3.439 14.516 18.615 1.00 86.88 99 LYS A CA 1
ATOM 824 C C . LYS A 1 99 ? -3.290 15.940 18.106 1.00 86.88 99 LYS A C 1
ATOM 826 O O . LYS A 1 99 ? -3.205 16.838 18.936 1.00 86.88 99 LYS A O 1
ATOM 831 N N . PHE A 1 100 ? -3.243 16.147 16.795 1.00 84.81 100 PHE A N 1
ATOM 832 C CA . PHE A 1 100 ? -2.890 17.455 16.238 1.00 84.81 100 PHE A CA 1
ATOM 833 C C . PHE A 1 100 ? -4.000 18.079 15.390 1.00 84.81 100 PHE A C 1
ATOM 835 O O . PHE A 1 100 ? -4.015 19.295 15.235 1.00 84.81 100 PHE A O 1
ATOM 842 N N . LEU A 1 101 ? -4.939 17.288 14.857 1.00 81.88 101 LEU A N 1
ATOM 843 C CA . LEU A 1 101 ? -5.930 17.778 13.883 1.00 81.88 101 LEU A CA 1
ATOM 844 C C . LEU A 1 101 ? -7.379 17.741 14.390 1.00 81.88 101 LEU A C 1
ATOM 846 O O . LEU A 1 101 ? -8.248 18.384 13.801 1.00 81.88 101 LEU A O 1
ATOM 850 N N . SER A 1 102 ? -7.655 17.011 15.474 1.00 72.31 102 SER A N 1
ATOM 851 C CA . SER A 1 102 ? -9.009 16.753 15.986 1.00 72.31 102 SER A CA 1
ATOM 852 C C . SER A 1 102 ? -9.786 18.020 16.357 1.00 72.31 102 SER A C 1
ATOM 854 O O . SER A 1 102 ? -10.996 18.058 16.155 1.00 72.31 102 SER A O 1
ATOM 856 N N . TYR A 1 103 ? -9.105 19.075 16.813 1.00 65.00 103 TYR A N 1
ATOM 857 C CA . TYR A 1 103 ? -9.734 20.361 17.140 1.00 65.00 103 TYR A CA 1
ATOM 858 C C . TYR A 1 103 ? -10.212 21.139 15.900 1.00 65.00 103 TYR A C 1
ATOM 860 O O . TYR A 1 103 ? -11.146 21.928 15.989 1.00 65.00 103 TYR A O 1
ATOM 868 N N . LYS A 1 104 ? -9.593 20.917 14.732 1.00 62.31 104 LYS A N 1
ATOM 869 C CA . LYS A 1 104 ? -9.809 21.731 13.523 1.00 62.31 104 LYS A CA 1
ATOM 870 C C . LYS A 1 104 ? -10.770 21.089 12.514 1.00 62.31 104 LYS A C 1
ATOM 872 O O . LYS A 1 104 ? -11.400 21.800 11.740 1.00 62.31 104 LYS A O 1
ATOM 877 N N . TYR A 1 105 ? -10.918 19.761 12.535 1.00 61.34 105 TYR A N 1
ATOM 878 C CA . TYR A 1 105 ? -11.705 19.012 11.544 1.00 61.34 105 TYR A CA 1
ATOM 879 C C . TYR A 1 105 ? -12.599 17.962 12.219 1.00 61.34 105 TYR A C 1
ATOM 881 O O . TYR A 1 105 ? -12.300 16.766 12.230 1.00 61.34 105 TYR A O 1
ATOM 889 N N . ASN A 1 106 ? -13.711 18.409 12.807 1.00 55.97 106 ASN A N 1
ATOM 890 C CA . ASN A 1 106 ? -14.628 17.559 13.574 1.00 55.97 106 ASN A CA 1
ATOM 891 C C . ASN A 1 106 ? -15.751 16.940 12.711 1.00 55.97 106 ASN A C 1
ATOM 893 O O . ASN A 1 106 ? -16.917 16.935 13.098 1.00 55.97 106 ASN A O 1
ATOM 897 N N . THR A 1 107 ? -15.432 16.445 11.510 1.00 58.50 107 THR A N 1
ATOM 898 C CA . THR A 1 107 ? -16.433 15.873 10.593 1.00 58.50 107 THR A CA 1
ATOM 899 C C . THR A 1 107 ? -16.379 14.342 10.570 1.00 58.50 107 THR A C 1
ATOM 901 O O . THR A 1 107 ? -15.334 13.719 10.368 1.00 58.50 107 THR A O 1
ATOM 904 N N . TYR A 1 108 ? -17.540 13.707 10.764 1.00 56.44 108 TYR A N 1
ATOM 905 C CA . TYR A 1 108 ? -17.713 12.244 10.784 1.00 56.44 108 TYR A CA 1
ATOM 906 C C . TYR A 1 108 ? -17.223 11.556 9.492 1.00 56.44 108 TYR A C 1
ATOM 908 O O . TYR A 1 108 ? -16.696 10.442 9.548 1.00 56.44 108 TYR A O 1
ATOM 916 N N . ASN A 1 109 ? -17.317 12.240 8.344 1.00 64.44 109 ASN A N 1
ATOM 917 C CA . ASN A 1 109 ? -16.877 11.724 7.040 1.00 64.44 109 ASN A CA 1
ATOM 918 C C . ASN A 1 109 ? -15.372 11.417 6.971 1.00 64.44 109 ASN A C 1
ATOM 920 O O . ASN A 1 109 ? -14.962 10.511 6.244 1.00 64.44 109 ASN A O 1
ATOM 924 N N . TYR A 1 110 ? -14.552 12.087 7.783 1.00 74.62 110 TYR A N 1
ATOM 925 C CA . TYR A 1 110 ? -13.100 11.942 7.728 1.00 74.62 110 TYR A CA 1
ATOM 926 C C . TYR A 1 110 ? -12.617 10.541 8.133 1.00 74.62 110 TYR A C 1
ATOM 928 O O . TYR A 1 110 ? -11.617 10.047 7.626 1.00 74.62 110 TYR A O 1
ATOM 936 N N . ILE A 1 111 ? -13.312 9.859 9.050 1.00 83.06 111 ILE A N 1
ATOM 937 C CA . ILE A 1 111 ? -12.842 8.575 9.601 1.00 83.06 111 ILE A CA 1
ATOM 938 C C . ILE A 1 111 ? -12.861 7.474 8.542 1.00 83.06 111 ILE A C 1
ATOM 940 O O . ILE A 1 111 ? -11.945 6.654 8.491 1.00 83.06 111 ILE A O 1
ATOM 944 N N . PHE A 1 112 ? -13.916 7.418 7.729 1.00 82.38 112 PHE A N 1
ATOM 945 C CA . PHE A 1 112 ? -14.007 6.428 6.661 1.00 82.38 112 PHE A CA 1
ATOM 946 C C . PHE A 1 112 ? -13.073 6.783 5.501 1.00 82.38 112 PHE A C 1
ATOM 948 O O . PHE A 1 112 ? -12.325 5.919 5.052 1.00 82.38 112 PHE A O 1
ATOM 955 N N . GLN A 1 113 ? -13.025 8.057 5.100 1.00 83.81 113 GLN A N 1
ATOM 956 C CA . GLN A 1 113 ? -12.074 8.540 4.093 1.00 83.81 113 GLN A CA 1
ATOM 957 C C . GLN A 1 113 ? -10.626 8.226 4.484 1.00 83.81 113 GLN A C 1
ATOM 959 O O . GLN A 1 113 ? -9.871 7.720 3.662 1.00 83.81 113 GLN A O 1
ATOM 964 N N . TRP A 1 114 ? -10.265 8.411 5.758 1.00 87.38 114 TRP A N 1
ATOM 965 C CA . TRP A 1 114 ? -8.944 8.056 6.272 1.00 87.38 114 TRP A CA 1
ATOM 966 C C . TRP A 1 114 ? -8.652 6.554 6.197 1.00 87.38 114 TRP A C 1
ATOM 968 O O . TRP A 1 114 ? -7.523 6.169 5.919 1.00 87.38 114 TRP A O 1
ATOM 978 N N . LYS A 1 115 ? -9.646 5.682 6.415 1.00 89.00 115 LYS A N 1
ATOM 979 C CA . LYS A 1 115 ? -9.458 4.227 6.252 1.00 89.00 115 LYS A CA 1
ATOM 980 C C . LYS A 1 115 ? -9.116 3.880 4.814 1.00 89.00 115 LYS A C 1
ATOM 982 O O . LYS A 1 115 ? -8.195 3.108 4.596 1.00 89.00 115 LYS A O 1
ATOM 987 N N . ILE A 1 116 ? -9.837 4.457 3.857 1.00 86.44 116 ILE A N 1
ATOM 988 C CA . ILE A 1 116 ? -9.587 4.225 2.435 1.00 86.44 116 ILE A CA 1
ATOM 989 C C . ILE A 1 116 ? -8.228 4.802 2.037 1.00 86.44 116 ILE A C 1
ATOM 991 O O . ILE A 1 116 ? -7.378 4.058 1.563 1.00 86.44 116 ILE A O 1
ATOM 995 N N . ALA A 1 117 ? -7.986 6.087 2.306 1.00 87.19 117 ALA A N 1
ATOM 996 C CA . ALA A 1 117 ? -6.739 6.750 1.944 1.00 87.19 117 ALA A CA 1
ATOM 997 C C . ALA A 1 117 ? -5.529 6.099 2.628 1.00 87.19 117 ALA A C 1
ATOM 999 O O . ALA A 1 117 ? -4.587 5.699 1.962 1.00 87.19 117 ALA A O 1
ATOM 1000 N N . GLY A 1 118 ? -5.566 5.912 3.948 1.00 90.19 118 GLY A N 1
ATOM 1001 C CA . GLY A 1 118 ? -4.439 5.359 4.696 1.00 90.19 118 GLY A CA 1
ATOM 1002 C C . GLY A 1 118 ? -4.104 3.916 4.316 1.00 90.19 118 GLY A C 1
ATOM 1003 O O . GLY A 1 118 ? -2.929 3.576 4.229 1.00 90.19 118 GLY A O 1
ATOM 1004 N N . LEU A 1 119 ? -5.108 3.072 4.050 1.00 90.94 119 LEU A N 1
ATOM 1005 C CA . LEU A 1 119 ? -4.884 1.652 3.745 1.00 90.94 119 LEU A CA 1
ATOM 1006 C C . LEU A 1 119 ? -4.626 1.371 2.261 1.00 90.94 119 LEU A C 1
ATOM 1008 O O . LEU A 1 119 ? -4.105 0.304 1.954 1.00 90.94 119 LEU A O 1
ATOM 1012 N N . LEU A 1 120 ? -4.990 2.291 1.361 1.00 87.81 120 LEU A N 1
ATOM 1013 C CA . LEU A 1 120 ? -4.880 2.110 -0.092 1.00 87.81 120 LEU A CA 1
ATOM 1014 C C . LEU A 1 120 ? -4.028 3.186 -0.783 1.00 87.81 120 LEU A C 1
ATOM 1016 O O . LEU A 1 120 ? -4.048 3.257 -2.007 1.00 87.81 120 LEU A O 1
ATOM 1020 N N . HIS A 1 121 ? -3.289 4.025 -0.047 1.00 88.06 121 HIS A N 1
ATOM 1021 C CA . HIS A 1 121 ? -2.474 5.090 -0.656 1.00 88.06 121 HIS A CA 1
ATOM 1022 C C . HIS A 1 121 ? -1.452 4.558 -1.670 1.00 88.06 121 HIS A C 1
ATOM 1024 O O . HIS A 1 121 ? -1.241 5.188 -2.701 1.00 88.06 121 HIS A O 1
ATOM 1030 N N . ASP A 1 122 ? -0.916 3.363 -1.426 1.00 84.19 122 ASP A N 1
ATOM 1031 C CA . ASP A 1 122 ? 0.055 2.700 -2.301 1.00 84.19 122 ASP A CA 1
ATOM 1032 C C . ASP A 1 122 ? -0.590 1.684 -3.260 1.00 84.19 122 ASP A C 1
ATOM 1034 O O . ASP A 1 122 ? 0.084 0.816 -3.810 1.00 84.19 122 ASP A O 1
ATOM 1038 N N . VAL A 1 123 ? -1.903 1.769 -3.518 1.00 81.56 123 VAL A N 1
ATOM 1039 C CA . VAL A 1 123 ? -2.589 0.847 -4.451 1.00 81.56 123 VAL A CA 1
ATOM 1040 C C . VAL A 1 123 ? -2.033 0.918 -5.881 1.00 81.56 123 VAL A C 1
ATOM 1042 O O . VAL A 1 123 ? -2.207 -0.017 -6.658 1.00 81.56 123 VAL A O 1
ATOM 1045 N N . GLY A 1 124 ? -1.343 2.008 -6.230 1.00 80.94 124 GLY A N 1
ATOM 1046 C CA . GLY A 1 124 ? -0.657 2.175 -7.512 1.00 80.94 124 GLY A CA 1
ATOM 1047 C C . GLY A 1 124 ? 0.654 1.392 -7.640 1.00 80.94 124 GLY A C 1
ATOM 1048 O O . GLY A 1 124 ? 1.148 1.221 -8.751 1.00 80.94 124 GLY A O 1
ATOM 1049 N N . TYR A 1 125 ? 1.213 0.878 -6.545 1.00 82.25 125 TYR A N 1
ATOM 1050 C CA . TYR A 1 125 ? 2.536 0.254 -6.554 1.00 82.25 125 TYR A CA 1
ATOM 1051 C C . TYR A 1 125 ? 2.671 -0.983 -7.469 1.00 82.25 125 TYR A C 1
ATOM 1053 O O . TYR A 1 125 ? 3.678 -1.087 -8.170 1.00 82.25 125 TYR A O 1
ATOM 1061 N N . PRO A 1 126 ? 1.674 -1.888 -7.606 1.00 78.19 126 PRO A N 1
ATOM 1062 C CA . PRO A 1 126 ? 1.761 -2.995 -8.564 1.00 78.19 126 PRO A CA 1
ATOM 1063 C C . PRO A 1 126 ? 1.989 -2.538 -10.010 1.00 78.19 126 PRO A C 1
ATOM 1065 O O . PRO A 1 126 ? 2.647 -3.228 -10.790 1.00 78.19 126 PRO A O 1
ATOM 1068 N N . ILE A 1 127 ? 1.458 -1.371 -10.381 1.00 81.06 127 ILE A N 1
ATOM 1069 C CA . ILE A 1 127 ? 1.637 -0.783 -11.713 1.00 81.06 127 ILE A CA 1
ATOM 1070 C C . ILE A 1 127 ? 3.075 -0.294 -11.880 1.00 81.06 127 ILE A C 1
ATOM 1072 O O . ILE A 1 127 ? 3.679 -0.512 -12.932 1.00 81.06 127 ILE A O 1
ATOM 1076 N N . GLU A 1 128 ? 3.620 0.355 -10.850 1.00 82.12 128 GLU A N 1
ATOM 1077 C CA . GLU A 1 128 ? 5.014 0.796 -10.822 1.00 82.12 128 GLU A CA 1
ATOM 1078 C C . GLU A 1 128 ? 5.966 -0.397 -10.955 1.00 82.12 128 GLU A C 1
ATOM 1080 O O . GLU A 1 128 ? 6.780 -0.420 -11.877 1.00 82.12 128 GLU A O 1
ATOM 1085 N N . ILE A 1 129 ? 5.775 -1.441 -10.140 1.00 80.75 129 ILE A N 1
ATOM 1086 C CA . ILE A 1 129 ? 6.516 -2.708 -10.242 1.00 80.75 129 ILE A CA 1
ATOM 1087 C C . ILE A 1 129 ? 6.458 -3.256 -11.666 1.00 80.75 129 ILE A C 1
ATOM 1089 O O . ILE A 1 129 ? 7.478 -3.620 -12.249 1.00 80.75 129 ILE A O 1
ATOM 1093 N N . SER A 1 130 ? 5.255 -3.335 -12.237 1.00 80.94 130 SER A N 1
ATOM 1094 C CA . SER A 1 130 ? 5.059 -3.923 -13.561 1.00 80.94 130 SER A CA 1
ATOM 1095 C C . SER A 1 130 ? 5.871 -3.177 -14.623 1.00 80.94 130 SER A C 1
ATOM 1097 O O . SER A 1 130 ? 6.422 -3.790 -15.539 1.00 80.94 130 SER A O 1
ATOM 1099 N N . LYS A 1 131 ? 5.982 -1.848 -14.500 1.00 83.94 131 LYS A N 1
ATOM 1100 C CA . LYS A 1 131 ? 6.807 -1.025 -15.392 1.00 83.94 131 LYS A CA 1
ATOM 1101 C C . LYS A 1 131 ? 8.287 -1.330 -15.178 1.00 83.94 131 LYS A C 1
ATOM 1103 O O . LYS A 1 131 ? 9.044 -1.423 -16.147 1.00 83.94 131 LYS A O 1
ATOM 1108 N N . ASP A 1 132 ? 8.687 -1.521 -13.932 1.00 83.50 132 ASP A N 1
ATOM 1109 C CA . ASP A 1 132 ? 10.080 -1.674 -13.534 1.00 83.50 132 ASP A CA 1
ATOM 1110 C C . ASP A 1 132 ? 10.673 -3.030 -13.918 1.00 83.50 132 ASP A C 1
ATOM 1112 O O . ASP A 1 132 ? 11.829 -3.079 -14.345 1.00 83.50 132 ASP A O 1
ATOM 1116 N N . ILE A 1 133 ? 9.858 -4.090 -13.951 1.00 84.00 133 ILE A N 1
ATOM 1117 C CA . ILE A 1 133 ? 10.250 -5.419 -14.457 1.00 84.00 133 ILE A CA 1
ATOM 1118 C C . ILE A 1 133 ? 10.809 -5.347 -15.890 1.00 84.00 133 ILE A C 1
ATOM 1120 O O . ILE A 1 133 ? 11.714 -6.098 -16.250 1.00 84.00 133 ILE A O 1
ATOM 1124 N N . SER A 1 134 ? 10.317 -4.423 -16.720 1.00 86.75 134 SER A N 1
ATOM 1125 C CA . SER A 1 134 ? 10.755 -4.285 -18.118 1.00 86.75 134 SER A CA 1
ATOM 1126 C C . SER A 1 134 ? 12.084 -3.529 -18.298 1.00 86.75 134 SER A C 1
ATOM 1128 O O . SER A 1 134 ? 12.715 -3.605 -19.362 1.00 86.75 134 SER A O 1
ATOM 1130 N N . LYS A 1 135 ? 12.541 -2.793 -17.274 1.00 87.56 135 LYS A N 1
ATOM 1131 C CA . LYS A 1 135 ? 13.721 -1.916 -17.365 1.00 87.56 135 LYS A CA 1
ATOM 1132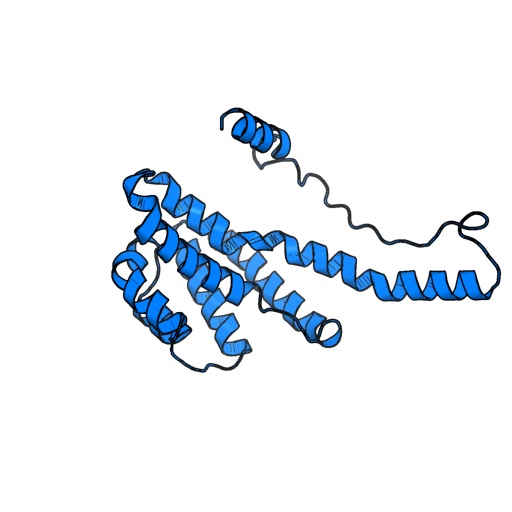 C C . LYS A 1 135 ? 15.019 -2.676 -17.676 1.00 87.56 135 LYS A C 1
ATOM 1134 O O . LYS A 1 135 ? 15.756 -2.207 -18.545 1.00 87.56 135 LYS A O 1
ATOM 1139 N N . PRO A 1 136 ? 15.338 -3.821 -17.036 1.00 88.38 136 PRO A N 1
ATOM 1140 C CA . PRO A 1 136 ? 16.588 -4.531 -17.313 1.00 88.38 136 PRO A CA 1
ATOM 1141 C C . PRO A 1 136 ? 16.674 -5.025 -18.762 1.00 88.38 136 PRO A C 1
ATOM 1143 O O . PRO A 1 136 ? 17.724 -4.911 -19.392 1.00 88.38 136 PRO A O 1
ATOM 1146 N N . PHE A 1 137 ? 15.557 -5.504 -19.317 1.00 89.44 137 PHE A N 1
ATOM 1147 C CA . PHE A 1 137 ? 15.489 -6.009 -20.690 1.00 89.44 137 PHE A CA 1
ATOM 1148 C C . PHE A 1 137 ? 15.657 -4.894 -21.721 1.00 89.44 137 PHE A C 1
ATOM 1150 O O . PHE A 1 137 ? 16.506 -4.989 -22.606 1.00 89.44 137 PHE A O 1
ATOM 1157 N N . THR A 1 138 ? 14.892 -3.808 -21.581 1.00 93.62 138 THR A N 1
ATOM 1158 C CA . THR A 1 138 ? 14.984 -2.660 -22.498 1.00 93.62 138 THR A CA 1
ATOM 1159 C C . THR A 1 138 ? 16.373 -2.025 -22.456 1.00 93.62 138 THR A C 1
ATOM 1161 O O . THR A 1 138 ? 16.956 -1.755 -23.506 1.00 93.62 138 THR A O 1
ATOM 1164 N N . ARG A 1 139 ? 16.970 -1.892 -21.262 1.00 93.31 139 ARG A N 1
ATOM 1165 C CA . ARG A 1 139 ? 18.358 -1.436 -21.104 1.00 93.31 139 ARG A CA 1
ATOM 1166 C C . ARG A 1 139 ? 19.341 -2.339 -21.843 1.00 93.31 139 ARG A C 1
ATOM 1168 O O . ARG A 1 139 ? 20.154 -1.827 -22.604 1.00 93.31 139 ARG A O 1
ATOM 1175 N N . LYS A 1 140 ? 19.244 -3.662 -21.674 1.00 95.06 140 LYS A N 1
ATOM 1176 C CA . LYS A 1 140 ? 20.174 -4.605 -22.308 1.00 95.06 140 LYS A CA 1
ATOM 1177 C C . LYS A 1 140 ? 20.112 -4.554 -23.834 1.00 95.06 140 LYS A C 1
ATOM 1179 O O . LYS A 1 140 ? 21.153 -4.593 -24.484 1.00 95.06 140 LYS A O 1
ATOM 1184 N N . ILE A 1 141 ? 18.916 -4.436 -24.411 1.00 94.94 141 ILE A N 1
ATOM 1185 C CA . ILE A 1 141 ? 18.770 -4.337 -25.869 1.00 94.94 141 ILE A CA 1
ATOM 1186 C C . ILE A 1 141 ? 19.345 -3.010 -26.383 1.00 94.94 141 ILE A C 1
ATOM 1188 O O . ILE A 1 141 ? 20.083 -3.002 -27.368 1.00 94.94 141 ILE A O 1
ATOM 1192 N N . ASN A 1 142 ? 19.079 -1.900 -25.690 1.00 96.62 142 ASN A N 1
ATOM 1193 C CA . ASN A 1 142 ? 19.633 -0.598 -26.066 1.00 96.62 142 ASN A CA 1
ATOM 1194 C C . ASN A 1 142 ? 21.166 -0.549 -25.910 1.00 96.62 142 ASN A C 1
ATOM 1196 O O . ASN A 1 142 ? 21.844 0.080 -26.721 1.00 96.62 142 ASN A O 1
ATOM 1200 N N . GLU A 1 143 ? 21.736 -1.257 -24.929 1.00 96.38 143 GLU A N 1
ATOM 1201 C CA . GLU A 1 143 ? 23.188 -1.455 -24.808 1.00 96.38 143 GLU A CA 1
ATOM 1202 C C . GLU A 1 143 ? 23.763 -2.234 -25.998 1.00 96.38 143 GLU A C 1
ATOM 1204 O O . GLU A 1 143 ? 24.759 -1.807 -26.577 1.00 96.38 143 GLU A O 1
ATOM 1209 N N . ILE A 1 144 ? 23.130 -3.343 -26.403 1.00 95.94 144 ILE A N 1
ATOM 1210 C CA . ILE A 1 144 ? 23.548 -4.117 -27.587 1.00 95.94 144 ILE A CA 1
ATOM 1211 C C . ILE A 1 144 ? 23.503 -3.235 -28.837 1.00 95.94 144 ILE A C 1
ATOM 1213 O O . ILE A 1 144 ? 24.476 -3.187 -29.585 1.00 95.94 144 ILE A O 1
ATOM 1217 N N . LYS A 1 145 ? 22.413 -2.484 -29.028 1.00 95.56 145 LYS A N 1
ATOM 1218 C CA . LYS A 1 145 ? 22.261 -1.530 -30.133 1.00 95.56 145 LYS A CA 1
ATOM 1219 C C . LYS A 1 145 ? 23.420 -0.532 -30.182 1.00 95.56 145 LYS A C 1
ATOM 1221 O O . LYS A 1 145 ? 24.028 -0.348 -31.234 1.00 95.56 145 LYS A O 1
ATOM 1226 N N . LYS A 1 146 ? 23.747 0.075 -29.037 1.00 95.75 146 LYS A N 1
ATOM 1227 C CA . LYS A 1 146 ? 24.855 1.028 -28.917 1.00 95.75 146 LYS A CA 1
ATOM 1228 C C . LYS A 1 146 ? 26.200 0.379 -29.250 1.00 95.75 146 LYS A C 1
ATOM 1230 O O . LYS A 1 146 ? 27.008 0.983 -29.949 1.00 95.75 146 LYS A O 1
ATOM 1235 N N . ASN A 1 147 ? 26.429 -0.852 -28.792 1.00 97.00 147 ASN A N 1
ATOM 1236 C CA . ASN A 1 147 ? 27.664 -1.595 -29.061 1.00 97.00 147 ASN A CA 1
ATOM 1237 C C . ASN A 1 147 ? 27.825 -1.979 -30.540 1.00 97.00 147 ASN A C 1
ATOM 1239 O O . ASN A 1 147 ? 28.948 -2.145 -31.002 1.00 97.00 147 ASN A O 1
ATOM 1243 N N . LEU A 1 148 ? 26.723 -2.087 -31.286 1.00 96.62 148 LEU A N 1
ATOM 1244 C CA . LEU A 1 148 ? 26.723 -2.294 -32.738 1.00 96.62 148 LEU A CA 1
ATOM 1245 C C . LEU A 1 148 ? 26.937 -0.995 -33.540 1.00 96.62 148 LEU A C 1
ATOM 1247 O O . LEU A 1 148 ? 26.953 -1.037 -34.766 1.00 96.62 148 LEU A O 1
ATOM 1251 N N . GLY A 1 149 ? 27.104 0.151 -32.872 1.00 96.75 149 GLY A N 1
ATOM 1252 C CA . GLY A 1 149 ? 27.380 1.440 -33.512 1.00 96.75 149 GLY A CA 1
ATOM 1253 C C . GLY A 1 149 ? 26.141 2.248 -33.904 1.00 96.75 149 GLY A C 1
ATOM 1254 O O . GLY A 1 149 ? 26.288 3.315 -34.492 1.00 96.75 149 GLY A O 1
ATOM 1255 N N . PHE A 1 150 ? 24.933 1.792 -33.561 1.00 96.38 150 PHE A N 1
ATOM 1256 C CA . PHE A 1 150 ? 23.705 2.540 -33.838 1.00 96.38 150 PHE A CA 1
ATOM 1257 C C . PHE A 1 150 ? 23.410 3.562 -32.735 1.00 96.38 150 PHE A C 1
ATOM 1259 O O . PHE A 1 150 ? 23.426 3.243 -31.541 1.00 96.38 150 PHE A O 1
ATOM 1266 N N . SER A 1 151 ? 23.074 4.789 -33.131 1.00 93.50 151 SER A N 1
ATOM 1267 C CA . SER A 1 151 ? 22.581 5.831 -32.230 1.00 93.50 151 SER A CA 1
ATOM 1268 C C . SER A 1 151 ? 21.052 5.812 -32.128 1.00 93.50 151 SER A C 1
ATOM 1270 O O . SER A 1 151 ? 20.354 5.244 -32.969 1.00 93.50 151 SER A O 1
ATOM 1272 N N . SER A 1 152 ? 20.499 6.500 -31.123 1.00 91.25 152 SER A N 1
ATOM 1273 C CA . SER A 1 152 ? 19.045 6.694 -31.003 1.00 91.25 152 SER A CA 1
ATOM 1274 C C . SER A 1 152 ? 18.441 7.528 -32.146 1.00 91.25 152 SER A C 1
ATOM 1276 O O . SER A 1 152 ? 17.221 7.561 -32.276 1.00 91.25 152 SER A O 1
ATOM 1278 N N . LYS A 1 153 ? 19.272 8.194 -32.968 1.00 91.62 153 LYS A N 1
ATOM 1279 C CA . LYS A 1 153 ? 18.832 8.885 -34.190 1.00 91.62 153 LYS A CA 1
ATOM 1280 C C . LYS A 1 153 ? 18.662 7.924 -35.367 1.00 91.62 153 LYS A C 1
ATOM 1282 O O . LYS A 1 153 ? 17.768 8.141 -36.174 1.00 91.62 153 LYS A O 1
ATOM 1287 N N . ASP A 1 154 ? 19.494 6.885 -35.443 1.00 93.50 154 ASP A N 1
ATOM 1288 C CA . ASP A 1 154 ? 19.430 5.876 -36.508 1.00 93.50 154 ASP A CA 1
ATOM 1289 C C . ASP A 1 154 ? 18.276 4.908 -36.249 1.00 93.50 154 ASP A C 1
ATOM 1291 O O . ASP A 1 154 ? 17.495 4.584 -37.140 1.00 93.50 154 ASP A O 1
ATOM 1295 N N . ILE A 1 155 ? 18.168 4.457 -34.996 1.00 92.19 155 ILE A N 1
ATOM 1296 C CA . ILE A 1 155 ? 17.149 3.515 -34.546 1.00 92.19 155 ILE A CA 1
ATOM 1297 C C . ILE A 1 155 ? 16.671 3.968 -33.161 1.00 92.19 155 ILE A C 1
ATOM 1299 O O . ILE A 1 155 ? 17.489 4.007 -32.233 1.00 92.19 155 ILE A O 1
ATOM 1303 N N . PRO A 1 156 ? 15.374 4.275 -32.975 1.00 94.50 156 PRO A N 1
ATOM 1304 C CA . PRO A 1 156 ? 14.829 4.662 -31.676 1.00 94.50 156 PRO A CA 1
ATOM 1305 C C . PRO A 1 156 ? 15.164 3.660 -30.562 1.00 94.50 156 PRO A C 1
ATOM 1307 O O . PRO A 1 156 ? 15.337 2.464 -30.798 1.00 94.50 156 PRO A O 1
ATOM 1310 N N . ASP A 1 157 ? 15.288 4.141 -29.326 1.00 94.88 157 ASP A N 1
ATOM 1311 C CA . ASP A 1 157 ? 15.445 3.257 -28.168 1.00 94.88 157 ASP A CA 1
ATOM 1312 C C . ASP A 1 157 ? 14.189 2.416 -27.951 1.00 94.88 157 ASP A C 1
ATOM 1314 O O . ASP A 1 157 ? 13.061 2.904 -28.042 1.00 94.88 157 ASP A O 1
ATOM 1318 N N . ILE A 1 158 ? 14.399 1.145 -27.617 1.00 93.00 158 ILE A N 1
ATOM 1319 C CA . ILE A 1 158 ? 13.313 0.279 -27.181 1.00 93.00 158 ILE A CA 1
ATOM 1320 C C . ILE A 1 158 ? 12.923 0.701 -25.771 1.00 93.00 158 ILE A C 1
ATOM 1322 O O . ILE A 1 158 ? 13.766 0.794 -24.875 1.00 93.00 158 ILE A O 1
ATOM 1326 N N . TYR A 1 159 ? 11.632 0.921 -25.567 1.00 90.44 159 TYR A N 1
ATOM 1327 C CA . TYR A 1 159 ? 11.053 1.177 -24.260 1.00 90.44 159 TYR A CA 1
ATOM 1328 C C . TYR A 1 159 ? 9.760 0.380 -24.104 1.00 90.44 159 TYR A C 1
ATOM 1330 O O . TYR A 1 159 ? 9.078 0.061 -25.076 1.00 90.44 159 TYR A O 1
ATOM 1338 N N . CYS A 1 160 ? 9.412 0.076 -22.859 1.00 88.12 160 CYS A N 1
ATOM 1339 C CA . CYS A 1 160 ? 8.136 -0.529 -22.516 1.00 88.12 160 CYS A CA 1
ATOM 1340 C C . CYS A 1 160 ? 7.246 0.518 -21.853 1.00 88.12 160 CYS A C 1
ATOM 1342 O O . CYS A 1 160 ? 7.702 1.336 -21.048 1.00 88.12 160 CYS A O 1
ATOM 1344 N N . ARG A 1 161 ? 5.957 0.486 -22.187 1.00 86.69 161 ARG A N 1
ATOM 1345 C CA . ARG A 1 161 ? 4.950 1.377 -21.621 1.00 86.69 161 ARG A CA 1
ATOM 1346 C C . ARG A 1 161 ? 3.785 0.553 -21.103 1.00 86.69 161 ARG A C 1
ATOM 1348 O O . ARG A 1 161 ? 3.240 -0.271 -21.827 1.00 86.69 161 ARG A O 1
ATOM 1355 N N . ILE A 1 162 ? 3.380 0.837 -19.871 1.00 83.44 162 ILE A N 1
ATOM 1356 C CA . ILE A 1 162 ? 2.119 0.356 -19.313 1.00 83.44 162 ILE A CA 1
ATOM 1357 C C . ILE A 1 162 ? 1.077 1.444 -19.522 1.00 83.44 162 ILE A C 1
ATOM 1359 O O . ILE A 1 162 ? 1.317 2.614 -19.216 1.00 83.44 162 ILE A O 1
ATOM 1363 N N . ILE A 1 163 ? -0.065 1.056 -20.080 1.00 84.25 163 ILE A N 1
ATOM 1364 C CA . ILE A 1 163 ? -1.210 1.933 -20.299 1.00 84.25 163 ILE A CA 1
ATOM 1365 C C . ILE A 1 163 ? -2.348 1.389 -19.448 1.00 84.25 163 ILE A C 1
ATOM 1367 O O . ILE A 1 163 ? -2.748 0.241 -19.618 1.00 84.25 163 ILE A O 1
ATOM 1371 N N . ILE A 1 164 ? -2.859 2.219 -18.541 1.00 83.19 164 ILE A N 1
ATOM 1372 C CA . ILE A 1 164 ? -4.048 1.902 -17.752 1.00 83.19 164 ILE A CA 1
ATOM 1373 C C . ILE A 1 164 ? -5.201 2.695 -18.351 1.00 83.19 164 ILE A C 1
ATOM 1375 O O . ILE A 1 164 ? -5.297 3.904 -18.110 1.00 83.19 164 ILE A O 1
ATOM 1379 N N . PRO A 1 165 ? -6.045 2.063 -19.178 1.00 83.69 165 PRO A N 1
ATOM 1380 C CA . PRO A 1 165 ? -7.194 2.746 -19.740 1.00 83.69 165 PRO A CA 1
ATOM 1381 C C . PRO A 1 165 ? -8.150 3.168 -18.620 1.00 83.69 165 PRO A C 1
ATOM 1383 O O . PRO A 1 165 ? -8.296 2.472 -17.618 1.00 83.69 165 PRO A O 1
ATOM 1386 N N . ALA A 1 166 ? -8.798 4.319 -18.805 1.00 85.44 166 ALA A N 1
ATOM 1387 C CA . ALA A 1 166 ? -9.852 4.823 -17.926 1.00 85.44 166 ALA A CA 1
ATOM 1388 C C . ALA A 1 166 ? -9.468 5.055 -16.44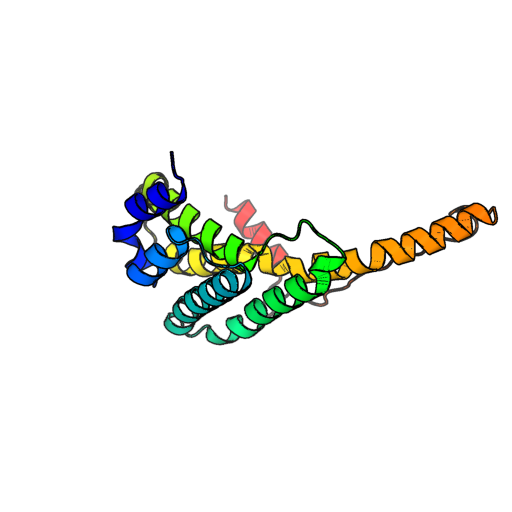6 1.00 85.44 166 ALA A C 1
ATOM 1390 O O . ALA A 1 166 ? -10.361 5.205 -15.621 1.00 85.44 166 ALA A O 1
ATOM 1391 N N . LEU A 1 167 ? -8.178 5.183 -16.093 1.00 82.81 167 LEU A N 1
ATOM 1392 C CA . LEU A 1 167 ? -7.763 5.566 -14.725 1.00 82.81 167 LEU A CA 1
ATOM 1393 C C . LEU A 1 167 ? -8.361 6.916 -14.282 1.00 82.81 167 LEU A C 1
ATOM 1395 O O . LEU A 1 167 ? -8.608 7.158 -13.102 1.00 82.81 167 LEU A O 1
ATOM 1399 N N . TYR A 1 168 ? -8.608 7.794 -15.251 1.00 86.19 168 TYR A N 1
ATOM 1400 C CA . TYR A 1 168 ? -9.249 9.082 -15.042 1.00 86.19 168 TYR A CA 1
ATOM 1401 C C . TYR A 1 168 ? -10.769 8.976 -14.876 1.00 86.19 168 TYR A C 1
ATOM 1403 O O . TYR A 1 168 ? -11.386 9.979 -14.571 1.00 86.19 168 TYR A O 1
ATOM 1411 N N . SER A 1 169 ? -11.412 7.826 -15.093 1.00 92.06 169 SER A N 1
ATOM 1412 C CA . SER A 1 169 ? -12.873 7.705 -15.025 1.00 92.06 169 SER A CA 1
ATOM 1413 C C . SER A 1 169 ? -13.307 7.023 -13.730 1.00 92.06 169 SER A C 1
ATOM 1415 O O . SER A 1 169 ? -12.898 5.906 -13.420 1.00 92.06 169 SER A O 1
ATOM 1417 N N . LEU A 1 170 ? -14.139 7.708 -12.950 1.00 87.06 170 LEU A N 1
ATOM 1418 C CA . LEU A 1 170 ? -14.786 7.149 -11.768 1.00 87.06 170 LEU A CA 1
ATOM 1419 C C . LEU A 1 170 ? -15.965 6.250 -12.171 1.00 87.06 170 LEU A C 1
ATOM 1421 O O . LEU A 1 170 ? -16.470 6.312 -13.288 1.00 87.06 170 LEU A O 1
ATOM 1425 N N . THR A 1 171 ? -16.475 5.451 -11.230 1.00 84.12 171 THR A N 1
ATOM 1426 C CA . THR A 1 171 ? -17.597 4.516 -11.467 1.00 84.12 171 THR A CA 1
ATOM 1427 C C . THR A 1 171 ? -18.907 5.183 -11.897 1.00 84.12 171 THR A C 1
ATOM 1429 O O . THR A 1 171 ? -19.822 4.508 -12.355 1.00 84.12 171 THR A O 1
ATOM 1432 N N . ASN A 1 172 ? -19.011 6.500 -11.743 1.00 89.00 172 ASN A N 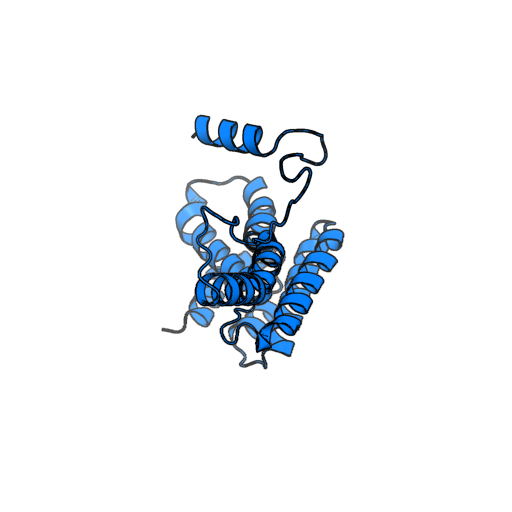1
ATOM 1433 C CA . ASN A 1 172 ? -20.129 7.326 -12.187 1.00 89.00 172 ASN A CA 1
ATOM 1434 C C . ASN A 1 172 ? -19.802 8.140 -13.455 1.00 89.00 172 ASN A C 1
ATOM 1436 O O . ASN A 1 172 ? -20.480 9.127 -13.729 1.00 89.00 172 ASN A O 1
ATOM 1440 N N . ASN A 1 173 ? -18.764 7.751 -14.202 1.00 89.12 173 ASN A N 1
ATOM 1441 C CA . ASN A 1 173 ? -18.258 8.409 -15.412 1.00 89.12 173 ASN A CA 1
ATOM 1442 C C . ASN A 1 173 ? -17.721 9.837 -15.208 1.00 89.12 173 ASN A C 1
ATOM 1444 O O . ASN A 1 173 ? -17.447 10.533 -16.184 1.00 89.12 173 ASN A O 1
ATOM 1448 N N . ILE A 1 174 ? -17.536 10.281 -13.962 1.00 92.62 174 ILE A N 1
ATOM 1449 C CA . ILE A 1 174 ? -16.883 11.562 -13.673 1.00 92.62 174 ILE A CA 1
ATOM 1450 C C . ILE A 1 174 ? -15.375 11.418 -13.877 1.00 92.62 174 ILE A C 1
ATOM 1452 O O . ILE A 1 174 ? -14.783 10.418 -13.468 1.00 92.62 174 ILE A O 1
ATOM 1456 N N . ASN A 1 175 ? -14.745 12.437 -14.462 1.00 93.69 175 ASN A N 1
ATOM 1457 C CA . ASN A 1 175 ? -13.294 12.498 -14.552 1.00 93.69 175 ASN A CA 1
ATOM 1458 C C . ASN A 1 175 ? -12.680 12.788 -13.166 1.00 93.69 175 ASN A C 1
ATOM 1460 O O . ASN A 1 175 ? -12.957 13.818 -12.546 1.00 93.69 175 ASN A O 1
ATOM 1464 N N . SER A 1 176 ? -11.861 11.869 -12.661 1.00 90.19 176 SER A N 1
ATOM 1465 C CA . SER A 1 176 ? -11.199 11.971 -11.364 1.00 90.19 176 SER A CA 1
ATOM 1466 C C . SER A 1 176 ? -10.201 13.127 -11.310 1.00 90.19 176 SER A C 1
ATOM 1468 O O . SER A 1 176 ? -10.090 13.754 -10.260 1.00 90.19 176 SER A O 1
ATOM 1470 N N . PHE A 1 177 ? -9.530 13.467 -12.415 1.00 91.50 177 PHE A N 1
ATOM 1471 C CA . PHE A 1 177 ? -8.595 14.594 -12.468 1.00 91.50 177 PHE A CA 1
ATOM 1472 C C . PHE A 1 177 ? -9.317 15.934 -12.371 1.00 91.50 177 PHE A C 1
ATOM 1474 O O . PHE A 1 177 ? -8.901 16.776 -11.580 1.00 91.50 177 PHE A O 1
ATOM 1481 N N . ASP A 1 178 ? -10.440 16.093 -13.073 1.00 93.81 178 ASP A N 1
ATOM 1482 C CA . ASP A 1 178 ? -11.258 17.309 -12.988 1.00 93.81 178 ASP A CA 1
ATOM 1483 C C . ASP A 1 178 ? -11.803 17.497 -11.566 1.00 93.81 178 ASP A C 1
ATOM 1485 O O . ASP A 1 178 ? -11.798 18.599 -11.018 1.00 93.81 178 ASP A O 1
ATOM 1489 N N . LEU A 1 179 ? -12.231 16.400 -10.929 1.00 89.50 179 LEU A N 1
ATOM 1490 C CA . LEU A 1 179 ? -12.695 16.421 -9.544 1.00 89.50 179 LEU A CA 1
ATOM 1491 C C . LEU A 1 179 ? -11.575 16.804 -8.566 1.00 89.50 179 LEU A C 1
ATOM 1493 O O . LEU A 1 179 ? -11.819 17.593 -7.654 1.00 89.50 179 LEU A O 1
ATOM 1497 N N . ILE A 1 180 ? -10.374 16.237 -8.731 1.00 86.75 180 ILE A N 1
ATOM 1498 C CA . ILE A 1 180 ? -9.206 16.568 -7.903 1.00 86.75 180 ILE A CA 1
ATOM 1499 C C . ILE A 1 180 ? -8.849 18.044 -8.080 1.00 86.75 180 ILE A C 1
ATOM 1501 O O . ILE A 1 180 ? -8.734 18.746 -7.079 1.00 86.75 180 ILE A O 1
ATOM 1505 N N . GLN A 1 181 ? -8.741 18.526 -9.322 1.00 91.94 181 GLN A N 1
ATOM 1506 C CA . GLN A 1 181 ? -8.397 19.917 -9.607 1.00 91.94 181 GLN A CA 1
ATOM 1507 C C . GLN A 1 181 ? -9.421 20.878 -9.000 1.00 91.94 181 GLN A C 1
ATOM 1509 O O . GLN A 1 181 ? -9.041 21.777 -8.263 1.00 91.94 181 GLN A O 1
ATOM 1514 N N . LYS A 1 182 ? -10.721 20.613 -9.179 1.00 93.25 182 LYS A N 1
ATOM 1515 C CA . LYS A 1 182 ? -11.782 21.427 -8.573 1.00 93.25 182 LYS A CA 1
ATOM 1516 C C . LYS A 1 182 ? -11.648 21.530 -7.050 1.00 93.25 182 LYS A C 1
ATOM 1518 O O . LYS A 1 182 ? -11.898 22.585 -6.481 1.00 93.25 182 LYS A O 1
ATOM 1523 N N . ARG A 1 183 ? -11.276 20.438 -6.371 1.00 84.62 183 ARG A N 1
ATOM 1524 C CA . ARG A 1 183 ? -11.061 20.451 -4.914 1.00 84.62 183 ARG A CA 1
ATOM 1525 C C . ARG A 1 183 ? -9.806 21.209 -4.502 1.00 84.62 183 ARG A C 1
ATOM 1527 O O . ARG A 1 183 ? -9.805 21.767 -3.413 1.00 84.62 183 ARG A O 1
ATOM 1534 N N . LEU A 1 184 ? -8.769 21.207 -5.338 1.00 80.19 184 LEU A N 1
ATOM 1535 C CA . LEU A 1 184 ? -7.572 22.016 -5.121 1.00 80.19 184 LEU A CA 1
ATOM 1536 C C . LEU A 1 184 ? -7.873 23.505 -5.305 1.00 80.19 184 LEU A C 1
ATOM 1538 O O . LEU A 1 184 ? -7.392 24.299 -4.515 1.00 80.19 184 LEU A O 1
ATOM 1542 N N . ASP A 1 185 ? -8.705 23.868 -6.282 1.00 91.88 185 ASP A N 1
ATOM 1543 C CA . ASP A 1 185 ? -9.097 25.263 -6.526 1.00 91.88 185 ASP A CA 1
ATOM 1544 C C . ASP A 1 185 ? -10.006 25.830 -5.413 1.00 91.88 185 ASP A C 1
ATOM 1546 O O . ASP A 1 185 ? -10.081 27.040 -5.218 1.00 91.88 185 ASP A O 1
ATOM 1550 N N . GLU A 1 186 ? -10.720 24.961 -4.685 1.00 89.12 186 GLU A N 1
ATOM 1551 C CA . GLU A 1 186 ? -11.528 25.320 -3.509 1.00 89.12 186 GLU A CA 1
ATOM 1552 C C . GLU A 1 186 ? -10.685 25.572 -2.236 1.00 89.12 186 GLU A C 1
ATOM 1554 O O . GLU A 1 186 ? -11.235 26.064 -1.246 1.00 89.12 186 GLU A O 1
ATOM 1559 N N . TRP A 1 187 ? -9.405 25.182 -2.223 1.00 75.94 187 TRP A N 1
ATOM 1560 C CA . TRP A 1 187 ? -8.497 25.253 -1.066 1.00 75.94 187 TRP A CA 1
ATOM 1561 C C . TRP A 1 187 ? -7.544 26.445 -1.138 1.00 75.94 187 TRP A C 1
ATOM 1563 O O . TRP A 1 187 ? -7.304 27.031 -0.055 1.00 75.94 187 TRP A O 1
#

Radius of gyration: 21.1 Å; chains: 1; bounding box: 48×39×60 Å